Protein 5YT0 (pdb70)

Nearest PDB structures (foldseek):
  5yt0-assembly1_A  TM=1.003E+00  e=1.662E-74  Aeropyrum pernix K1
  5fg3-assembly1_A  TM=9.881E-01  e=4.321E-65  Aeropyrum pernix K1
  4ncl-assembly1_A  TM=9.369E-01  e=1.632E-38  Thermochaetoides thermophila DSM 1495
  4n3n-assembly1_A  TM=9.184E-01  e=9.943E-39  Thermochaetoides thermophila DSM 1495
  4ujc-assembly1_AB  TM=8.966E-01  e=1.298E-34  Oryctolagus cuniculus

Solvent-accessible surface area: 14886 Å² total; per-residue (Å²): 74,10,30,0,0,0,0,0,1,8,31,88,117,6,12,27,94,68,0,4,49,23,2,60,132,24,0,80,87,32,124,29,36,66,81,23,14,40,4,6,12,1,24,17,64,0,0,51,103,17,1,85,67,0,104,181,48,4,86,26,152,25,91,3,56,0,0,0,2,1,40,74,32,9,91,142,13,0,28,22,0,54,55,158,42,2,0,2,1,7,0,0,0,0,0,4,0,45,88,10,14,78,95,78,0,87,91,4,0,98,27,2,78,107,42,216,7,52,18,0,0,0,0,2,48,0,23,138,3,78,44,21,112,59,50,95,74,19,8,0,8,70,1,6,118,143,16,61,103,134,1,51,120,32,0,42,116,42,1,171,86,2,31,29,79,0,172,137,26,62,28,68,4,36,0,0,0,91,0,141,30,12,166,183,84,25,2,0,0,0,0,0,4,148,8,1,0,0,2,6,0,0,0,9,0,0,1,8,15,0,24,28,70,28,99,161,89,0,182,73,60,122,24,52,3,88,2,2,0,18,88,51,61,129,32,180,67,46,35,18,0,0,9,2,1,0,21,30,1,2,0,62,81,103,27,14,0,0,0,0,2,173,160,18,38,26,63,16,101,0,101,2,0,5,20,26,55,165,119,61,96,43,110,104,11,103,9,2,2,0,0,23,0,0,3,80,54,1,109,60,4,32,40,7,0,7,3,26,8,8,128,42,121,83,70,1,149,130,48,62,127,25,0,54,125,9,6,98,88,28,231,76,158,12,20,4,31,39,0,90,59,69

InterPro domains:
  IPR000795 Translational (tr)-type GTP-binding domain [PF00009] (18-226)
  IPR000795 Translational (tr)-type GTP-binding domain [PR00315] (18-31)
  IPR000795 Translational (tr)-type GTP-binding domain [PR00315] (84-94)
  IPR000795 Translational (tr)-type GTP-binding domain [PR00315] (100-111)
  IPR000795 Translational (tr)-type GTP-binding domain [PR00315] (136-145)
  IPR000795 Translational (tr)-type GTP-binding domain [PS51722] (14-231)
  IPR004161 Translation elongation factor E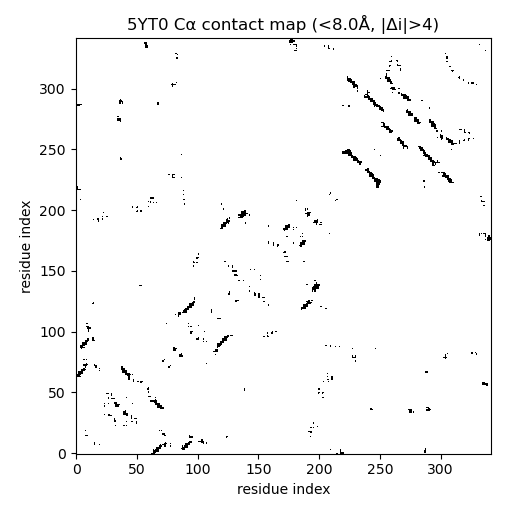FTu-like, domain 2 [PF03144] (256-334)
  IPR004544 Translation initiation factor aIF-2, archaea [MF_00100_A] (12-605)
  IPR004544 Translation initiation factor aIF-2, archaea [TIGR00491] (13-597)
  IPR005225 Small GTP-binding domain [TIGR00231] (18-145)
  IPR009000 Translation protein, beta-barrel domain superfamily [SSF50447] (474-596)
  IPR015760 Translation initiation factor IF- 2 [PTHR43381] (12-577)
  IPR023115 Translation initiation factor IF- 2, domain 3 [PF11987] (339-455)
  IPR027417 P-loop containing nucleoside triphosphate hydrolase [G3DSA:3.40.50.300] (2-237)
  IPR027417 P-loop containing nucleoside triphosphate hydrolase [SSF52540] (15-297)
  IPR029459 Elongation factor Tu-type domain [PF14578] (475-561)
  IPR036925 Translation initiation factor IF-2, domain 3 superfamily [G3DSA:3.40.50.10050] (361-471)
  IPR036925 Translation initiation factor IF-2, domain 3 superfamily [SSF52156] (344-465)

Structure (mmCIF, N/CA/C/O backbone):
data_5YT0
#
_entry.id   5YT0
#
_cell.length_a   54.720
_cell.length_b   79.016
_cell.length_c   101.510
_cell.angle_alpha   90.00
_cell.angle_beta   90.00
_cell.angle_gamma   90.00
#
_symmetry.space_group_name_H-M   'P 21 21 21'
#
loop_
_entity.id
_entity.type
_entity.pdbx_description
1 polymer 'Probable translation initiation factor IF-2'
2 polymer 'Archaeal ribosomal stalk protein aP1'
3 non-polymer "GUANOSINE-5'-DIPHOSPHATE"
4 water water
#
loop_
_atom_site.group_PDB
_atom_site.id
_atom_site.type_symbol
_atom_site.label_atom_id
_atom_site.label_alt_id
_atom_site.label_comp_id
_atom_site.label_asym_id
_atom_site.label_entity_id
_atom_site.label_seq_id
_atom_site.pdbx_PDB_ins_code
_atom_site.Cartn_x
_atom_site.Cartn_y
_atom_site.Cartn_z
_atom_site.occupancy
_atom_site.B_iso_or_equiv
_atom_site.auth_seq_id
_atom_site.auth_comp_id
_atom_site.auth_asym_id
_atom_site.auth_atom_id
_atom_site.pdbx_PDB_model_num
ATOM 1 N N . LEU A 1 14 ? 20.858 -8.684 11.376 1.00 47.93 14 LEU A N 1
ATOM 2 C CA . LEU A 1 14 ? 20.357 -7.384 11.952 1.00 39.48 14 LEU A CA 1
ATOM 3 C C . LEU A 1 14 ? 18.990 -7.159 11.490 1.00 34.39 14 LEU A C 1
ATOM 4 O O . LEU A 1 14 ? 18.645 -7.498 10.326 1.00 35.78 14 LEU A O 1
ATOM 9 N N . ARG A 1 15 ? 18.190 -6.457 12.333 1.00 31.59 15 ARG A N 1
ATOM 10 C CA . ARG A 1 15 ? 16.931 -6.009 11.897 1.00 31.79 15 ARG A CA 1
ATOM 11 C C . ARG A 1 15 ? 16.980 -4.422 11.620 1.00 30.37 15 ARG A C 1
ATOM 12 O O . ARG A 1 15 ? 18.058 -3.868 11.804 1.00 30.44 15 ARG A O 1
ATOM 20 N N . GLN A 1 16 ? 15.844 -3.857 11.205 1.00 32.05 16 GLN A N 1
ATOM 21 C CA . GLN A 1 16 ? 15.789 -2.418 10.811 1.00 31.56 16 GLN A CA 1
ATOM 22 C C . GLN A 1 16 ? 15.859 -1.593 12.056 1.00 30.35 16 GLN A C 1
ATOM 23 O O . GLN A 1 16 ? 15.101 -1.870 13.024 1.00 30.11 16 GLN A O 1
ATOM 29 N N . PRO A 1 17 ? 16.698 -0.552 12.078 1.00 26.24 17 PRO A N 1
ATOM 30 C CA . PRO A 1 17 ? 16.570 0.493 13.099 1.00 26.41 17 PRO A CA 1
ATOM 31 C C . PRO A 1 17 ? 15.179 1.077 12.994 1.00 26.84 17 PRO A C 1
ATOM 32 O O . PRO A 1 17 ? 14.690 1.361 11.948 1.00 26.75 17 PRO A O 1
ATOM 36 N N . ILE A 1 18 ? 14.665 1.367 14.173 1.00 25.34 18 ILE A N 1
ATOM 37 C CA . ILE A 1 18 ? 13.447 2.080 14.445 1.00 25.67 18 ILE A CA 1
ATOM 38 C C . ILE A 1 18 ? 13.706 3.585 14.791 1.00 24.29 18 ILE A C 1
ATOM 39 O O . ILE A 1 18 ? 14.351 4.001 15.728 1.00 25.29 18 ILE A O 1
ATOM 44 N N . VAL A 1 19 ? 13.217 4.442 13.839 1.00 23.92 19 VAL A N 1
ATOM 45 C CA . VAL A 1 19 ? 13.492 5.850 13.857 1.00 24.32 19 VAL A CA 1
ATOM 46 C C . VAL A 1 19 ? 12.259 6.717 14.162 1.00 22.78 19 VAL A C 1
ATOM 47 O O . VAL A 1 19 ? 11.198 6.457 13.633 1.00 25.78 19 VAL A O 1
ATOM 51 N N . VAL A 1 20 ? 12.433 7.596 15.163 1.00 22.87 20 VAL A N 1
ATOM 52 C CA . VAL A 1 20 ? 11.375 8.524 15.589 1.00 25.21 20 VAL A CA 1
ATOM 53 C C . VAL A 1 20 ? 11.752 9.926 15.222 1.00 25.60 20 VAL A C 1
ATOM 54 O O . VAL A 1 20 ? 12.973 10.288 15.167 1.00 25.39 20 VAL A O 1
ATOM 58 N N . VAL A 1 21 ? 10.754 10.702 14.927 1.00 25.41 21 VAL A N 1
ATOM 59 C CA . VAL A 1 21 ? 10.967 12.160 14.526 1.00 26.29 21 VAL A CA 1
ATOM 60 C C . VAL A 1 21 ? 10.368 13.096 15.550 1.00 26.46 21 VAL A C 1
ATOM 61 O O . VAL A 1 21 ? 9.165 12.953 15.998 1.00 28.09 21 VAL A O 1
ATOM 65 N N . LEU A 1 22 ? 11.211 13.910 16.120 1.00 24.35 22 LEU A N 1
ATOM 66 C CA . LEU A 1 22 ? 10.835 14.900 17.118 1.00 24.82 22 LEU A CA 1
ATOM 67 C C . LEU A 1 22 ? 11.108 16.364 16.646 1.00 33.69 22 LEU A C 1
ATOM 68 O O . LEU A 1 22 ? 11.741 16.618 15.598 1.00 24.62 22 LEU A O 1
ATOM 73 N N . GLY A 1 23 ? 10.516 17.310 17.355 1.00 25.18 23 GLY A N 1
ATOM 74 C CA . GLY A 1 23 ? 10.789 18.707 17.138 1.00 25.54 23 GLY A CA 1
ATOM 75 C C . GLY A 1 23 ? 9.538 19.580 17.316 1.00 28.00 23 GLY A C 1
ATOM 76 O O . GLY A 1 23 ? 8.401 19.068 17.484 1.00 26.22 23 GLY A O 1
ATOM 77 N N . HIS A 1 24 ? 9.755 20.909 17.267 1.00 28.17 24 HIS A N 1
ATOM 78 C CA . HIS A 1 24 ? 8.622 21.853 17.537 1.00 28.57 24 HIS A CA 1
ATOM 79 C C . HIS A 1 24 ? 7.581 21.881 16.483 1.00 31.20 24 HIS A C 1
ATOM 80 O O . HIS A 1 24 ? 7.782 21.691 15.255 1.00 26.65 24 HIS A O 1
ATOM 87 N N . VAL A 1 25 ? 6.340 22.127 16.960 1.00 30.59 25 VAL A N 1
ATOM 88 C CA . VAL A 1 25 ? 5.311 22.328 16.038 1.00 24.85 25 VAL A CA 1
ATOM 89 C C . VAL A 1 25 ? 5.574 23.294 14.907 1.00 26.91 25 VAL A C 1
ATOM 90 O O . VAL A 1 25 ? 6.103 24.372 15.055 1.00 29.77 25 VAL A O 1
ATOM 94 N N . ASP A 1 26 ? 5.241 22.876 13.718 1.00 26.33 26 ASP A N 1
ATOM 95 C CA . ASP A 1 26 ? 5.368 23.588 12.473 1.00 31.33 26 ASP A CA 1
ATOM 96 C C . ASP A 1 26 ? 6.821 23.599 11.954 1.00 30.68 26 ASP A C 1
ATOM 97 O O . ASP A 1 26 ? 7.036 24.205 10.873 1.00 30.07 26 ASP A O 1
ATOM 102 N N . HIS A 1 27 ? 7.714 22.842 12.590 1.00 24.85 27 HIS A N 1
ATOM 103 C CA . HIS A 1 27 ? 9.129 22.858 12.057 1.00 26.12 27 HIS A CA 1
ATOM 104 C C . HIS A 1 27 ? 9.366 21.916 10.871 1.00 24.95 27 HIS A C 1
ATOM 105 O O . HIS A 1 27 ? 10.338 22.017 10.184 1.00 26.29 27 HIS A O 1
ATOM 112 N N . GLY A 1 28 ? 8.374 21.051 10.607 1.00 23.17 28 GLY A N 1
ATOM 113 C CA . GLY A 1 28 ? 8.357 20.237 9.405 1.00 24.79 28 GLY A CA 1
ATOM 114 C C . GLY A 1 28 ? 8.435 18.746 9.623 1.00 23.53 28 GLY A C 1
ATOM 115 O O . GLY A 1 28 ? 8.789 18.038 8.651 1.00 23.95 28 GLY A O 1
ATOM 116 N N . LYS A 1 29 ? 7.995 18.207 10.807 1.00 24.81 29 LYS A N 1
ATOM 117 C CA . LYS A 1 29 ? 8.136 16.830 11.038 1.00 23.94 29 LYS A CA 1
ATOM 118 C C . LYS A 1 29 ? 7.349 15.976 10.043 1.00 23.95 29 LYS A C 1
ATOM 119 O O . LYS A 1 29 ? 7.841 14.968 9.458 1.00 25.97 29 LYS A O 1
ATOM 125 N N . THR A 1 30 ? 6.048 16.290 9.996 1.00 23.43 30 THR A N 1
ATOM 126 C CA . THR A 1 30 ? 5.136 15.559 9.104 1.00 24.31 30 THR A CA 1
ATOM 127 C C . THR A 1 30 ? 5.570 15.575 7.685 1.00 23.80 30 THR A C 1
ATOM 128 O O . THR A 1 30 ? 5.507 14.558 6.956 1.00 23.89 30 THR A O 1
ATOM 132 N N . THR A 1 31 ? 5.994 16.768 7.263 1.00 25.60 31 THR A N 1
ATOM 133 C CA . THR A 1 31 ? 6.485 17.011 5.905 1.00 25.45 31 THR A CA 1
ATOM 134 C C . THR A 1 31 ? 7.716 16.215 5.550 1.00 23.32 31 THR A C 1
ATOM 135 O O . THR A 1 31 ? 7.801 15.609 4.507 1.00 24.58 31 THR A O 1
ATOM 139 N N . LEU A 1 32 ? 8.659 16.215 6.448 1.00 23.93 32 LEU A N 1
ATOM 140 C CA . LEU A 1 32 ? 9.872 15.456 6.291 1.00 23.08 32 LEU A CA 1
ATOM 141 C C . LEU A 1 32 ? 9.562 13.971 6.172 1.00 23.84 32 LEU A C 1
ATOM 142 O O . LEU A 1 32 ? 10.103 13.280 5.273 1.00 24.31 32 LEU A O 1
ATOM 147 N N . LEU A 1 33 ? 8.715 13.408 7.020 1.00 23.09 33 LEU A N 1
ATOM 148 C CA . LEU A 1 33 ? 8.468 12.012 6.953 1.00 22.83 33 LEU A CA 1
ATOM 149 C C . LEU A 1 33 ? 7.801 11.709 5.584 1.00 23.89 33 LEU A C 1
ATOM 150 O O . LEU A 1 33 ? 8.120 10.720 4.933 1.00 26.33 33 LEU A O 1
ATOM 155 N N . ASP A 1 34 ? 6.869 12.546 5.154 1.00 25.41 34 ASP A N 1
ATOM 156 C CA . ASP A 1 34 ? 6.173 12.330 3.919 1.00 26.80 34 ASP A CA 1
ATOM 157 C C . ASP A 1 34 ? 7.168 12.439 2.715 1.00 25.04 34 ASP A C 1
ATOM 158 O O . ASP A 1 34 ? 7.115 11.611 1.788 1.00 26.61 34 ASP A O 1
ATOM 163 N N . LYS A 1 35 ? 8.146 13.364 2.805 1.00 27.42 35 LYS A N 1
ATOM 164 C CA . LYS A 1 35 ? 9.166 13.506 1.686 1.00 26.58 35 LYS A CA 1
ATOM 165 C C . LYS A 1 35 ? 10.009 12.294 1.580 1.00 25.09 35 LYS A C 1
ATOM 166 O O . LYS A 1 35 ? 10.417 11.823 0.465 1.00 27.17 35 LYS A O 1
ATOM 172 N N . ILE A 1 36 ? 10.394 11.754 2.744 1.00 25.64 36 ILE A N 1
ATOM 173 C CA . ILE A 1 36 ? 11.197 10.548 2.759 1.00 28.47 36 ILE A CA 1
ATOM 174 C C . ILE A 1 36 ? 10.453 9.413 2.050 1.00 26.42 36 ILE A C 1
ATOM 175 O O . ILE A 1 36 ? 11.061 8.692 1.293 1.00 28.22 36 ILE A O 1
ATOM 180 N N . ARG A 1 37 ? 9.208 9.160 2.511 1.00 27.75 37 ARG A N 1
ATOM 181 C CA . ARG A 1 37 ? 8.372 8.098 1.975 1.00 26.63 37 ARG A CA 1
ATOM 182 C C . ARG A 1 37 ? 8.223 8.288 0.428 1.00 25.56 37 ARG A C 1
ATOM 183 O O . ARG A 1 37 ? 8.437 7.290 -0.231 1.00 31.45 37 ARG A O 1
ATOM 191 N N . ARG A 1 38 ? 7.935 9.508 -0.015 1.00 32.08 38 ARG A N 1
ATOM 192 C CA . ARG A 1 38 ? 7.751 9.839 -1.456 1.00 35.85 38 ARG A CA 1
ATOM 193 C C . ARG A 1 38 ? 9.008 9.606 -2.269 1.00 40.90 38 ARG A C 1
ATOM 194 O O . ARG A 1 38 ? 8.923 9.071 -3.394 1.00 35.99 38 ARG A O 1
ATOM 202 N N . THR A 1 39 ? 10.155 9.870 -1.687 1.00 34.70 39 THR A N 1
ATOM 203 C CA . THR A 1 39 ? 11.440 9.687 -2.290 1.00 36.38 39 THR A CA 1
ATOM 204 C C . THR A 1 39 ? 11.744 8.218 -2.450 1.00 37.15 39 THR A C 1
ATOM 205 O O . THR A 1 39 ? 12.153 7.844 -3.531 1.00 37.91 39 THR A O 1
ATOM 209 N N . ALA A 1 40 ? 11.440 7.393 -1.426 1.00 31.36 40 ALA A N 1
ATOM 210 C CA . ALA A 1 40 ? 11.566 5.972 -1.419 1.00 33.30 40 ALA A CA 1
ATOM 211 C C . ALA A 1 40 ? 10.572 5.366 -2.440 1.00 36.06 40 ALA A C 1
ATOM 212 O O . ALA A 1 40 ? 11.068 4.599 -3.243 1.00 40.14 40 ALA A O 1
ATOM 214 N N . VAL A 1 41 ? 9.283 5.790 -2.480 1.00 41.49 41 VAL A N 1
ATOM 215 C CA . VAL A 1 41 ? 8.282 5.261 -3.447 1.00 39.26 41 VAL A CA 1
ATOM 216 C C . VAL A 1 41 ? 8.720 5.513 -4.884 1.00 49.20 41 VAL A C 1
ATOM 217 O O . VAL A 1 41 ? 8.621 4.630 -5.699 1.00 50.45 41 VAL A O 1
ATOM 221 N N . ALA A 1 42 ? 9.236 6.699 -5.157 1.00 44.24 42 ALA A N 1
ATOM 222 C CA . ALA A 1 42 ? 9.894 7.020 -6.443 1.00 52.65 42 ALA A CA 1
ATOM 223 C C . ALA A 1 42 ? 11.211 6.290 -6.816 1.00 58.39 42 ALA A C 1
ATOM 224 O O . ALA A 1 42 ? 11.516 6.189 -7.977 1.00 60.00 42 ALA A O 1
ATOM 226 N N . ALA A 1 43 ? 12.005 5.801 -5.883 1.00 45.37 43 ALA A N 1
ATOM 227 C CA . ALA A 1 43 ? 13.240 5.148 -6.217 1.00 47.18 43 ALA A CA 1
ATOM 228 C C . ALA A 1 43 ? 13.039 3.784 -6.896 1.00 62.64 43 ALA A C 1
ATOM 229 O O . ALA A 1 43 ? 14.032 3.277 -7.455 1.00 65.53 43 ALA A O 1
ATOM 231 N N . LYS A 1 44 ? 11.837 3.187 -6.867 1.00 64.37 44 LYS A N 1
ATOM 232 C CA . LYS A 1 44 ? 11.766 1.758 -7.266 1.00 71.92 44 LYS A CA 1
ATOM 233 C C . LYS A 1 44 ? 10.526 1.259 -8.014 1.00 72.69 44 LYS A C 1
ATOM 234 O O . LYS A 1 44 ? 9.512 1.933 -8.072 1.00 74.50 44 LYS A O 1
ATOM 240 N N . GLY A 1 48 ? 8.904 0.360 -3.271 1.00 45.74 48 GLY A N 1
ATOM 241 C CA . GLY A 1 48 ? 9.687 1.604 -2.899 1.00 43.86 48 GLY A CA 1
ATOM 242 C C . GLY A 1 48 ? 9.721 1.697 -1.346 1.00 44.83 48 GLY A C 1
ATOM 243 O O . GLY A 1 48 ? 10.786 1.922 -0.759 1.00 45.53 48 GLY A O 1
ATOM 244 N N . ILE A 1 49 ? 8.547 1.669 -0.737 1.00 46.21 49 ILE A N 1
ATOM 245 C CA . ILE A 1 49 ? 8.445 1.606 0.761 1.00 50.07 49 ILE A CA 1
ATOM 246 C C . ILE A 1 49 ? 7.881 0.194 0.997 1.00 51.98 49 ILE A C 1
ATOM 247 O O . ILE A 1 49 ? 7.318 -0.378 0.090 1.00 49.01 49 ILE A O 1
ATOM 252 N N . THR A 1 50 ? 7.991 -0.317 2.207 1.00 45.15 50 THR A N 1
ATOM 253 C CA . THR A 1 50 ? 6.978 -1.316 2.749 1.00 46.57 50 THR A CA 1
ATOM 254 C C . THR A 1 50 ? 6.074 -0.765 3.750 1.00 49.09 50 THR A C 1
ATOM 255 O O . THR A 1 50 ? 6.468 0.086 4.648 1.00 39.12 50 THR A O 1
ATOM 259 N N . GLN A 1 51 ? 4.833 -1.109 3.450 1.00 46.76 51 GLN A N 1
ATOM 260 C CA . GLN A 1 51 ? 3.630 -0.751 4.127 1.00 55.54 51 GLN A CA 1
ATOM 261 C C . GLN A 1 51 ? 3.442 -1.497 5.446 1.00 32.46 51 GLN A C 1
ATOM 262 O O . GLN A 1 51 ? 3.203 -2.665 5.452 1.00 42.57 51 GLN A O 1
ATOM 268 N N . HIS A 1 52 ? 3.565 -0.771 6.569 1.00 33.34 52 HIS A N 1
ATOM 269 C CA . HIS A 1 52 ? 3.354 -1.340 7.914 1.00 33.51 52 HIS A CA 1
ATOM 270 C C . HIS A 1 52 ? 2.304 -0.488 8.544 1.00 30.32 52 HIS A C 1
ATOM 271 O O . HIS A 1 52 ? 1.954 0.519 8.030 1.00 28.65 52 HIS A O 1
ATOM 278 N N . ILE A 1 53 ? 1.703 -0.934 9.616 1.00 25.65 53 ILE A N 1
ATOM 279 C CA . ILE A 1 53 ? 0.752 -0.152 10.379 1.00 27.31 53 ILE A CA 1
ATOM 280 C C . ILE A 1 53 ? 1.539 0.888 11.203 1.00 27.55 53 ILE A C 1
ATOM 281 O O . ILE A 1 53 ? 2.435 0.595 12.023 1.00 27.01 53 ILE A O 1
ATOM 286 N N . GLY A 1 54 ? 1.250 2.176 10.957 1.00 27.79 54 GLY A N 1
ATOM 287 C CA . GLY A 1 54 ? 1.856 3.247 11.728 1.00 27.75 54 GLY A CA 1
ATOM 288 C C . GLY A 1 54 ? 3.332 3.552 11.458 1.00 27.63 54 GLY A C 1
ATOM 289 O O . GLY A 1 54 ? 4.012 4.205 12.262 1.00 28.00 54 GLY A O 1
ATOM 290 N N . ALA A 1 55 ? 3.857 3.018 10.347 1.00 28.24 55 ALA A N 1
ATOM 291 C CA . ALA A 1 55 ? 5.271 3.025 10.124 1.00 23.44 55 ALA A CA 1
ATOM 292 C C . ALA A 1 55 ? 5.447 2.721 8.642 1.00 26.90 55 ALA A C 1
ATOM 293 O O . ALA A 1 55 ? 4.653 1.991 8.035 1.00 30.78 55 ALA A O 1
ATOM 295 N N . SER A 1 56 ? 6.578 3.136 8.178 1.00 30.12 56 SER A N 1
ATOM 296 C CA . SER A 1 56 ? 7.004 2.830 6.800 1.00 32.95 56 SER A CA 1
ATOM 297 C C . SER A 1 56 ? 8.418 2.380 6.791 1.00 30.69 56 SER A C 1
ATOM 298 O O . SER A 1 56 ? 9.245 3.024 7.365 1.00 30.16 56 SER A O 1
ATOM 301 N N . ILE A 1 57 ? 8.752 1.362 6.000 1.00 31.08 57 ILE A N 1
ATOM 302 C CA . ILE A 1 57 ? 10.075 0.850 5.892 1.00 29.03 57 ILE A CA 1
ATOM 303 C C . ILE A 1 57 ? 10.711 1.328 4.584 1.00 28.35 57 ILE A C 1
ATOM 304 O O . ILE A 1 57 ? 10.080 1.279 3.563 1.00 35.23 57 ILE A O 1
ATOM 309 N N . VAL A 1 58 ? 11.849 1.873 4.728 1.00 28.05 58 VAL A N 1
ATOM 310 C CA . VAL A 1 58 ? 12.708 2.138 3.520 1.00 31.88 58 VAL A CA 1
ATOM 311 C C . VAL A 1 58 ? 13.724 1.016 3.450 1.00 27.12 58 VAL A C 1
ATOM 312 O O . VAL A 1 58 ? 14.673 0.945 4.206 1.00 30.68 58 VAL A O 1
ATOM 316 N N . PRO A 1 59 ? 13.591 0.146 2.399 1.00 30.65 59 PRO A N 1
ATOM 317 C CA . PRO A 1 59 ? 14.531 -0.966 2.278 1.00 31.57 59 PRO A CA 1
ATOM 318 C C . PRO A 1 59 ? 15.947 -0.540 1.974 1.00 34.86 59 PRO A C 1
ATOM 319 O O . PRO A 1 59 ? 16.133 0.553 1.354 1.00 32.78 59 PRO A O 1
ATOM 323 N N . ALA A 1 60 ? 16.893 -1.377 2.357 1.00 32.49 60 ALA A N 1
ATOM 324 C CA . ALA A 1 60 ? 18.369 -1.043 2.200 1.00 38.83 60 ALA A CA 1
ATOM 325 C C . ALA A 1 60 ? 18.721 -0.750 0.732 1.00 40.47 60 ALA A C 1
ATOM 326 O O . ALA A 1 60 ? 19.463 0.226 0.425 1.00 37.20 60 ALA A O 1
ATOM 328 N N . ASP A 1 61 ? 18.114 -1.523 -0.153 1.00 37.08 61 ASP A N 1
ATOM 329 C CA . ASP A 1 61 ? 18.294 -1.289 -1.614 1.00 42.17 61 ASP A CA 1
ATOM 330 C C . ASP A 1 61 ? 17.898 0.069 -2.051 1.00 36.20 61 ASP A C 1
ATOM 331 O O . ASP A 1 61 ? 18.573 0.683 -2.846 1.00 35.78 61 ASP A O 1
ATOM 336 N N . VAL A 1 62 ? 16.809 0.607 -1.476 1.00 32.20 62 VAL A N 1
ATOM 337 C CA . VAL A 1 62 ? 16.276 1.887 -1.799 1.00 31.53 62 VAL A CA 1
ATOM 338 C C . VAL A 1 62 ? 17.107 2.979 -1.204 1.00 35.21 62 VAL A C 1
ATOM 339 O O . VAL A 1 62 ? 17.422 4.008 -1.901 1.00 32.60 62 VAL A O 1
ATOM 343 N N . ILE A 1 63 ? 17.544 2.741 0.044 1.00 30.82 63 ILE A N 1
ATOM 344 C CA . ILE A 1 63 ? 18.494 3.702 0.666 1.00 35.74 63 ILE A CA 1
ATOM 345 C C . ILE A 1 63 ? 19.792 3.797 -0.184 1.00 30.75 63 ILE A C 1
ATOM 346 O O . ILE A 1 63 ? 20.252 4.922 -0.463 1.00 32.86 63 ILE A O 1
ATOM 351 N N . GLU A 1 64 ? 20.303 2.661 -0.645 1.00 33.47 64 GLU A N 1
ATOM 352 C CA . GLU A 1 64 ? 21.497 2.622 -1.525 1.00 35.58 64 GLU A CA 1
ATOM 353 C C . GLU A 1 64 ? 21.231 3.355 -2.831 1.00 34.25 64 GLU A C 1
ATOM 354 O O . GLU A 1 64 ? 22.088 4.099 -3.282 1.00 39.88 64 GLU A O 1
ATOM 360 N N . LYS A 1 65 ? 20.065 3.244 -3.408 1.00 39.03 65 LYS A N 1
ATOM 361 C CA . LYS A 1 65 ? 19.719 4.005 -4.567 1.00 39.05 65 LYS A CA 1
ATOM 362 C C . LYS A 1 65 ? 19.636 5.498 -4.355 1.00 41.29 65 LYS A C 1
ATOM 363 O O . LYS A 1 65 ? 20.077 6.293 -5.198 1.00 35.98 65 LYS A O 1
ATOM 369 N N . ILE A 1 66 ? 19.046 5.928 -3.253 1.00 32.09 66 ILE A N 1
ATOM 370 C CA . ILE A 1 66 ? 18.895 7.327 -2.955 1.00 34.38 66 ILE A CA 1
ATOM 371 C C . ILE A 1 66 ? 20.276 7.975 -2.636 1.00 32.49 66 ILE A C 1
ATOM 372 O O . ILE A 1 66 ? 20.485 9.109 -3.076 1.00 33.73 66 ILE A O 1
ATOM 377 N N . ALA A 1 67 ? 21.151 7.201 -2.022 1.00 29.76 67 ALA A N 1
ATOM 378 C CA . ALA A 1 67 ? 22.517 7.625 -1.616 1.00 34.05 67 ALA A CA 1
ATOM 379 C C . ALA A 1 67 ? 23.568 7.518 -2.791 1.00 30.64 67 ALA A C 1
ATOM 380 O O . ALA A 1 67 ? 24.728 7.908 -2.653 1.00 35.27 67 ALA A O 1
ATOM 382 N N . GLU A 1 68 ? 23.113 7.021 -3.929 1.00 36.13 68 GLU A N 1
ATOM 383 C CA . GLU A 1 68 ? 24.043 6.796 -5.110 1.00 39.56 68 GLU A CA 1
ATOM 384 C C . GLU A 1 68 ? 24.922 8.044 -5.447 1.00 27.98 68 GLU A C 1
ATOM 385 O O . GLU A 1 68 ? 26.162 7.903 -5.658 1.00 34.88 68 GLU A O 1
ATOM 391 N N . PRO A 1 69 ? 24.347 9.239 -5.459 1.00 30.20 69 PRO A N 1
ATOM 392 C CA . PRO A 1 69 ? 25.316 10.338 -5.714 1.00 35.42 69 PRO A CA 1
ATOM 393 C C . PRO A 1 69 ? 26.414 10.579 -4.722 1.00 38.58 69 PRO A C 1
ATOM 394 O O . PRO A 1 69 ? 27.329 11.332 -5.0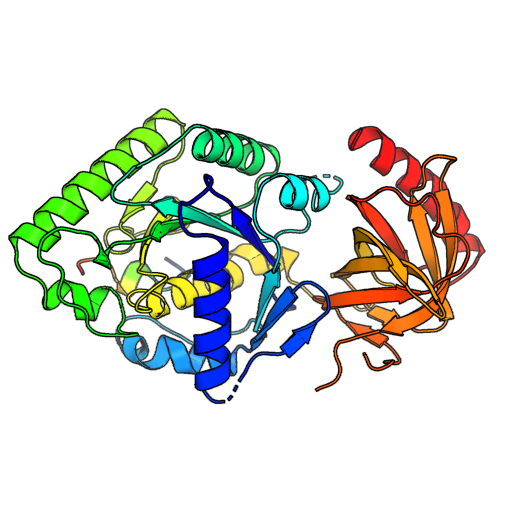00 1.00 30.75 69 PRO A O 1
ATOM 398 N N . LEU A 1 70 ? 26.377 9.969 -3.544 1.00 30.94 70 LEU A N 1
ATOM 399 C CA . LEU A 1 70 ? 27.379 10.089 -2.573 1.00 28.90 70 LEU A CA 1
ATOM 400 C C . LEU A 1 70 ? 28.366 8.977 -2.598 1.00 32.38 70 LEU A C 1
ATOM 401 O O . LEU A 1 70 ? 29.255 9.028 -1.798 1.00 31.63 70 LEU A O 1
ATOM 406 N N . LYS A 1 71 ? 28.245 8.008 -3.538 1.00 31.75 71 LYS A N 1
ATOM 407 C CA . LYS A 1 71 ? 29.065 6.760 -3.512 1.00 37.73 71 LYS A CA 1
ATOM 408 C C . LYS A 1 71 ? 30.597 6.914 -3.560 1.00 43.44 71 LYS A C 1
ATOM 409 O O . LYS A 1 71 ? 31.381 6.187 -2.957 1.00 44.89 71 LYS A O 1
ATOM 415 N N . LYS A 1 72 ? 31.046 7.965 -4.155 1.00 36.16 72 LYS A N 1
ATOM 416 C CA . LYS A 1 72 ? 32.474 8.282 -4.220 1.00 41.96 72 LYS A CA 1
ATOM 417 C C . LYS A 1 72 ? 33.059 9.080 -3.080 1.00 55.04 72 LYS A C 1
ATOM 418 O O . LYS A 1 72 ? 34.277 9.232 -3.010 1.00 49.46 72 LYS A O 1
ATOM 424 N N . VAL A 1 73 ? 32.207 9.652 -2.226 1.00 45.52 73 VAL A N 1
ATOM 425 C CA . VAL A 1 73 ? 32.670 10.400 -1.168 1.00 34.97 73 VAL A CA 1
ATOM 426 C C . VAL A 1 73 ? 32.626 9.695 0.149 1.00 38.80 73 VAL A C 1
ATOM 427 O O . VAL A 1 73 ? 33.432 10.008 1.058 1.00 36.88 73 VAL A O 1
ATOM 431 N N . ILE A 1 74 ? 31.584 8.862 0.310 1.00 38.24 74 ILE A N 1
ATOM 432 C CA . ILE A 1 74 ? 31.355 8.008 1.420 1.00 35.58 74 ILE A CA 1
ATOM 433 C C . ILE A 1 74 ? 31.030 6.603 0.946 1.00 37.57 74 ILE A C 1
ATOM 434 O O . ILE A 1 74 ? 30.531 6.367 -0.159 1.00 45.36 74 ILE A O 1
ATOM 439 N N . PRO A 1 75 ? 31.380 5.629 1.767 1.00 47.50 75 PRO A N 1
ATOM 440 C CA . PRO A 1 75 ? 30.921 4.230 1.551 1.00 53.15 75 PRO A CA 1
ATOM 441 C C . PRO A 1 75 ? 29.418 4.133 1.756 1.00 45.97 75 PRO A C 1
ATOM 442 O O . PRO A 1 75 ? 28.958 4.673 2.609 1.00 43.85 75 PRO A O 1
ATOM 446 N N . VAL A 1 76 ? 28.665 3.564 0.876 1.00 45.35 76 VAL A N 1
ATOM 447 C CA . VAL A 1 76 ? 27.236 3.606 0.983 1.00 46.28 76 VAL A CA 1
ATOM 448 C C . VAL A 1 76 ? 26.716 2.174 1.150 1.00 42.81 76 VAL A C 1
ATOM 449 O O . VAL A 1 76 ? 25.514 1.951 1.082 1.00 67.17 76 VAL A O 1
ATOM 453 N N . LYS A 1 77 ? 27.568 1.226 1.510 1.00 44.77 77 LYS A N 1
ATOM 454 C CA . LYS A 1 77 ? 27.110 -0.141 1.545 1.00 48.23 77 LYS A CA 1
ATOM 455 C C . LYS A 1 77 ? 26.374 -0.507 2.863 1.00 43.67 77 LYS A C 1
ATOM 456 O O . LYS A 1 77 ? 26.951 -0.444 3.931 1.00 48.00 77 LYS A O 1
ATOM 462 N N . LEU A 1 78 ? 25.172 -1.035 2.762 1.00 41.64 78 LEU A N 1
ATOM 463 C CA . LEU A 1 78 ? 24.351 -1.276 3.968 1.00 32.65 78 LEU A CA 1
ATOM 464 C C . LEU A 1 78 ? 24.396 -2.776 4.401 1.00 40.20 78 LEU A C 1
ATOM 465 O O . LEU A 1 78 ? 24.310 -3.640 3.593 1.00 41.40 78 LEU A O 1
ATOM 470 N N . VAL A 1 79 ? 24.573 -3.010 5.665 1.00 39.67 79 VAL A N 1
ATOM 471 C CA . VAL A 1 79 ? 24.372 -4.286 6.302 1.00 39.92 79 VAL A CA 1
ATOM 472 C C . VAL A 1 79 ? 23.078 -4.304 7.142 1.00 49.88 79 VAL A C 1
ATOM 473 O O . VAL A 1 79 ? 22.693 -5.354 7.616 1.00 37.93 79 VAL A O 1
ATOM 477 N N . ILE A 1 80 ? 22.428 -3.154 7.385 1.00 36.56 80 ILE A N 1
ATOM 478 C CA . ILE A 1 80 ? 21.031 -3.225 7.826 1.00 33.62 80 ILE A CA 1
ATOM 479 C C . ILE A 1 80 ? 20.142 -3.507 6.728 1.00 38.01 80 ILE A C 1
ATOM 480 O O . ILE A 1 80 ? 20.372 -3.129 5.559 1.00 38.76 80 ILE A O 1
ATOM 485 N N . PRO A 1 81 ? 19.019 -4.131 7.042 1.00 30.97 81 PRO A N 1
ATOM 486 C CA . PRO A 1 81 ? 18.100 -4.429 5.998 1.00 31.81 81 PRO A CA 1
ATOM 487 C C . PRO A 1 81 ? 17.205 -3.329 5.513 1.00 33.03 81 PRO A C 1
ATOM 488 O O . PRO A 1 81 ? 16.600 -3.401 4.446 1.00 32.52 81 PRO A O 1
ATOM 492 N N . GLY A 1 82 ? 17.148 -2.216 6.317 1.00 32.18 82 GLY A N 1
ATOM 493 C CA . GLY A 1 82 ? 16.320 -1.132 5.969 1.00 32.97 82 GLY A CA 1
ATOM 494 C C . GLY A 1 82 ? 16.209 -0.239 7.203 1.00 30.25 82 GLY A C 1
ATOM 495 O O . GLY A 1 82 ? 16.817 -0.503 8.196 1.00 29.75 82 GLY A O 1
ATOM 496 N N . LEU A 1 83 ? 15.479 0.845 7.063 1.00 29.76 83 LEU A N 1
ATOM 497 C CA . LEU A 1 83 ? 15.091 1.714 8.224 1.00 28.89 83 LEU A CA 1
ATOM 498 C C . LEU A 1 83 ? 13.586 1.775 8.379 1.00 29.46 83 LEU A C 1
ATOM 499 O O . LEU A 1 83 ? 12.797 1.988 7.381 1.00 29.71 83 LEU A O 1
ATOM 504 N N . LEU A 1 84 ? 13.065 1.630 9.623 1.00 25.42 84 LEU A N 1
ATOM 505 C CA . LEU A 1 84 ? 11.645 1.694 9.872 1.00 23.67 84 LEU A CA 1
ATOM 506 C C . LEU A 1 84 ? 11.359 3.095 10.437 1.00 28.83 84 LEU A C 1
ATOM 507 O O . LEU A 1 84 ? 11.937 3.454 11.468 1.00 27.85 84 LEU A O 1
ATOM 512 N N . PHE A 1 85 ? 10.579 3.916 9.744 1.00 26.24 85 PHE A N 1
ATOM 513 C CA . PHE A 1 85 ? 10.238 5.251 10.269 1.00 28.69 85 PHE A CA 1
ATOM 514 C C . PHE A 1 85 ? 8.854 5.211 10.884 1.00 25.54 85 PHE A C 1
ATOM 515 O O . PHE A 1 85 ? 7.933 4.838 10.235 1.00 26.87 85 PHE A O 1
ATOM 523 N N . ILE A 1 86 ? 8.769 5.615 12.136 1.00 25.55 86 ILE A N 1
ATOM 524 C CA . ILE A 1 86 ? 7.482 5.727 12.768 1.00 25.57 86 ILE A CA 1
ATOM 525 C C . ILE A 1 86 ? 6.763 6.869 12.169 1.00 29.11 86 ILE A C 1
ATOM 526 O O . ILE A 1 86 ? 7.220 7.986 12.064 1.00 29.37 86 ILE A O 1
ATOM 531 N N . ASP A 1 87 ? 5.589 6.625 11.702 1.00 26.52 87 ASP A N 1
ATOM 532 C CA . ASP A 1 87 ? 4.933 7.642 10.949 1.00 33.49 87 ASP A CA 1
ATOM 533 C C . ASP A 1 87 ? 4.273 8.777 11.772 1.00 34.20 87 ASP A C 1
ATOM 534 O O . ASP A 1 87 ? 4.048 9.858 11.227 1.00 34.44 87 ASP A O 1
ATOM 539 N N . THR A 1 88 ? 4.024 8.573 13.031 1.00 31.58 88 THR A N 1
ATOM 540 C CA . THR A 1 88 ? 3.550 9.661 13.922 1.00 33.56 88 THR A CA 1
ATOM 541 C C . THR A 1 88 ? 4.711 10.289 14.655 1.00 27.23 88 THR A C 1
ATOM 542 O O . THR A 1 88 ? 5.456 9.637 15.374 1.00 31.62 88 THR A O 1
ATOM 546 N N . PRO A 1 89 ? 4.905 11.594 14.433 1.00 28.79 89 PRO A N 1
ATOM 547 C CA . PRO A 1 89 ? 6.026 12.297 15.081 1.00 28.60 89 PRO A CA 1
ATOM 548 C C . PRO A 1 89 ? 5.637 12.855 16.414 1.00 33.45 89 PRO A C 1
ATOM 549 O O . PRO A 1 89 ? 4.391 12.928 16.776 1.00 31.71 89 PRO A O 1
ATOM 553 N N . GLY A 1 90 ? 6.597 13.196 17.188 1.00 27.57 90 GLY A N 1
ATOM 554 C CA . GLY A 1 90 ? 6.438 14.112 18.300 1.00 31.82 90 GLY A CA 1
ATOM 555 C C . GLY A 1 90 ? 6.426 13.426 19.661 1.00 38.50 90 GLY A C 1
ATOM 556 O O . GLY A 1 90 ? 6.668 12.213 19.859 1.00 31.89 90 GLY A O 1
ATOM 557 N N . HIS A 1 91 ? 6.063 14.206 20.664 1.00 38.34 91 HIS A N 1
ATOM 558 C CA . HIS A 1 91 ? 6.449 13.834 22.001 1.00 34.81 91 HIS A CA 1
ATOM 559 C C . HIS A 1 91 ? 5.537 12.757 22.633 1.00 31.71 91 HIS A C 1
ATOM 560 O O . HIS A 1 91 ? 6.038 11.896 23.374 1.00 34.09 91 HIS A O 1
ATOM 567 N N . GLU A 1 92 ? 4.269 12.813 22.376 1.00 36.71 92 GLU A N 1
ATOM 568 C CA . GLU A 1 92 ? 3.356 11.783 22.909 1.00 41.99 92 GLU A CA 1
ATOM 569 C C . GLU A 1 92 ? 3.703 10.395 22.347 1.00 38.72 92 GLU A C 1
ATOM 570 O O . GLU A 1 92 ? 3.690 9.403 23.063 1.00 34.97 92 GLU A O 1
ATOM 576 N N . LEU A 1 93 ? 4.025 10.341 21.046 1.00 35.33 93 LEU A N 1
ATOM 577 C CA . LEU A 1 93 ? 4.471 9.036 20.502 1.00 37.48 93 LEU A CA 1
ATOM 578 C C . LEU A 1 93 ? 5.761 8.607 21.065 1.00 34.05 93 LEU A C 1
ATOM 579 O O . LEU A 1 93 ? 5.972 7.412 21.445 1.00 34.68 93 LEU A O 1
ATOM 584 N N . PHE A 1 94 ? 6.706 9.554 21.194 1.00 29.02 94 PHE A N 1
ATOM 585 C CA . PHE A 1 94 ? 7.935 9.190 21.837 1.00 31.52 94 PHE A CA 1
ATOM 586 C C . PHE A 1 94 ? 7.808 8.660 23.264 1.00 31.60 94 PHE A C 1
ATOM 587 O O . PHE A 1 94 ? 8.450 7.668 23.640 1.00 30.67 94 PHE A O 1
ATOM 595 N N . SER A 1 95 ? 6.971 9.323 24.051 1.00 34.21 95 SER A N 1
ATOM 596 C CA . SER A 1 95 ? 6.605 8.742 25.371 1.00 34.50 95 SER A CA 1
ATOM 597 C C . SER A 1 95 ? 6.039 7.258 25.355 1.00 33.79 95 SER A C 1
ATOM 598 O O . SER A 1 95 ? 6.368 6.467 26.215 1.00 35.49 95 SER A O 1
ATOM 601 N N . ASN A 1 96 ? 5.230 6.955 24.329 1.00 33.56 96 ASN A N 1
ATOM 602 C CA . ASN A 1 96 ? 4.782 5.608 24.061 1.00 34.36 96 ASN A CA 1
ATOM 603 C C . ASN A 1 96 ? 5.817 4.607 23.481 1.00 32.73 96 ASN A C 1
ATOM 604 O O . ASN A 1 96 ? 5.482 3.447 23.361 1.00 34.96 96 ASN A O 1
ATOM 609 N N . LEU A 1 97 ? 7.081 5.012 23.322 1.00 29.53 97 LEU A N 1
ATOM 610 C CA . LEU A 1 97 ? 8.126 4.114 22.917 1.00 30.09 97 LEU A CA 1
ATOM 611 C C . LEU A 1 97 ? 9.003 3.832 24.078 1.00 30.44 97 LEU A C 1
ATOM 612 O O . LEU A 1 97 ? 9.945 3.067 23.934 1.00 33.14 97 LEU A O 1
ATOM 617 N N . ARG A 1 98 ? 8.735 4.376 25.280 1.00 31.88 98 ARG A N 1
ATOM 618 C CA . ARG A 1 98 ? 9.672 4.149 26.338 1.00 36.49 98 ARG A CA 1
ATOM 619 C C . ARG A 1 98 ? 9.502 2.694 26.753 1.00 30.28 98 ARG A C 1
ATOM 620 O O . ARG A 1 98 ? 8.363 2.117 26.575 1.00 34.73 98 ARG A O 1
ATOM 628 N N . ARG A 1 99 ? 10.590 2.120 27.168 1.00 36.44 99 ARG A N 1
ATOM 629 C CA . ARG A 1 99 ? 10.595 0.780 27.744 1.00 41.51 99 ARG A CA 1
ATOM 630 C C . ARG A 1 99 ? 11.669 0.689 28.800 1.00 46.39 99 ARG A C 1
ATOM 631 O O . ARG A 1 99 ? 12.645 1.437 28.790 1.00 37.10 99 ARG A O 1
ATOM 639 N N . ARG A 1 100 ? 11.590 -0.322 29.644 1.00 59.09 100 ARG A N 1
ATOM 640 C CA . ARG A 1 100 ? 12.536 -0.409 30.790 1.00 60.84 100 ARG A CA 1
ATOM 641 C C . ARG A 1 100 ? 14.007 -0.180 30.410 1.00 51.05 100 ARG A C 1
ATOM 642 O O . ARG A 1 100 ? 14.473 -0.878 29.548 1.00 65.63 100 ARG A O 1
ATOM 650 N N . GLY A 1 102 ? 15.270 2.490 28.728 1.00 48.63 102 GLY A N 1
ATOM 651 C CA . GLY A 1 102 ? 15.503 3.336 27.480 1.00 43.92 102 GLY A CA 1
ATOM 652 C C . GLY A 1 102 ? 14.242 3.470 26.604 1.00 36.62 102 GLY A C 1
ATOM 653 O O . GLY A 1 102 ? 13.189 3.900 27.069 1.00 36.15 102 GLY A O 1
ATOM 654 N N . SER A 1 103 ? 14.364 3.132 25.333 1.00 32.48 103 SER A N 1
ATOM 655 C CA . SER A 1 103 ? 13.282 3.329 24.365 1.00 28.83 103 SER A CA 1
ATOM 656 C C . SER A 1 103 ? 13.346 2.159 23.434 1.00 28.33 103 SER A C 1
ATOM 657 O O . SER A 1 103 ? 14.404 1.614 23.211 1.00 32.61 103 SER A O 1
ATOM 660 N N . VAL A 1 104 ? 12.254 1.945 22.704 1.00 25.20 104 VAL A N 1
ATOM 661 C CA . VAL A 1 104 ? 12.180 1.078 21.576 1.00 27.56 104 VAL A CA 1
ATOM 662 C C . VAL A 1 104 ? 12.825 1.762 20.333 1.00 30.55 104 VAL A C 1
ATOM 663 O O . VAL A 1 104 ? 13.286 1.062 19.398 1.00 31.30 104 VAL A O 1
ATOM 667 N N . ALA A 1 105 ? 12.759 3.049 20.333 1.00 30.32 105 ALA A N 1
ATOM 668 C CA . ALA A 1 105 ? 13.380 3.847 19.228 1.00 28.46 105 ALA A CA 1
ATOM 669 C C . ALA A 1 105 ? 14.871 3.551 19.295 1.00 27.33 105 ALA A C 1
ATOM 670 O O . ALA A 1 105 ? 15.530 3.641 20.384 1.00 31.86 105 ALA A O 1
ATOM 672 N N . ASP A 1 106 ? 15.467 3.297 18.123 1.00 25.53 106 ASP A N 1
ATOM 673 C CA . ASP A 1 106 ? 16.923 3.205 18.084 1.00 25.30 106 ASP A CA 1
ATOM 674 C C . ASP A 1 106 ? 17.666 4.565 17.777 1.00 25.62 106 ASP A C 1
ATOM 675 O O . ASP A 1 106 ? 18.842 4.680 18.012 1.00 27.59 106 ASP A O 1
ATOM 680 N N . PHE A 1 107 ? 16.965 5.490 17.127 1.00 26.46 107 PHE A N 1
ATOM 681 C CA . PHE A 1 107 ? 17.573 6.678 16.664 1.00 27.88 107 PHE A CA 1
ATOM 682 C C . PHE A 1 107 ? 16.501 7.698 16.414 1.00 26.31 107 PHE A C 1
ATOM 683 O O . PHE A 1 107 ? 15.344 7.325 16.153 1.00 27.19 107 PHE A O 1
ATOM 691 N N . ALA A 1 108 ? 16.797 9.002 16.639 1.00 23.84 108 ALA A N 1
ATOM 692 C CA . ALA A 1 108 ? 15.812 9.985 16.424 1.00 24.55 108 ALA A CA 1
ATOM 693 C C . ALA A 1 108 ? 16.314 11.039 15.402 1.00 24.61 108 ALA A C 1
ATOM 694 O O . ALA A 1 108 ? 17.534 11.282 15.313 1.00 23.85 108 ALA A O 1
ATOM 696 N N . ILE A 1 109 ? 15.407 11.620 14.656 1.00 21.71 109 ILE A N 1
ATOM 697 C CA . ILE A 1 109 ? 15.659 12.833 13.929 1.00 19.25 109 ILE A CA 1
ATOM 698 C C . ILE A 1 109 ? 15.024 14.015 14.718 1.00 23.47 109 ILE A C 1
ATOM 699 O O . ILE A 1 109 ? 13.768 14.028 14.842 1.00 25.13 109 ILE A O 1
ATOM 704 N N . LEU A 1 110 ? 15.841 14.969 15.137 1.00 21.22 110 LEU A N 1
ATOM 705 C CA . LEU A 1 110 ? 15.332 16.190 15.759 1.00 23.79 110 LEU A CA 1
ATOM 706 C C . LEU A 1 110 ? 15.244 17.270 14.702 1.00 23.10 110 LEU A C 1
ATOM 707 O O . LEU A 1 110 ? 16.283 17.731 14.223 1.00 24.93 110 LEU A O 1
ATOM 712 N N . VAL A 1 111 ? 14.032 17.663 14.343 1.00 21.59 111 VAL A N 1
ATOM 713 C CA . VAL A 1 111 ? 13.763 18.551 13.246 1.00 21.93 111 VAL A CA 1
ATOM 714 C C . VAL A 1 111 ? 13.794 19.911 13.893 1.00 26.56 111 VAL A C 1
ATOM 715 O O . VAL A 1 111 ? 13.098 20.110 14.934 1.00 26.93 111 VAL A O 1
ATOM 719 N N . VAL A 1 112 ? 14.615 20.832 13.352 1.00 22.93 112 VAL A N 1
ATOM 720 C CA . VAL A 1 112 ? 14.611 22.241 13.688 1.00 24.95 112 VAL A CA 1
ATOM 721 C C . VAL A 1 112 ? 14.454 23.082 12.445 1.00 30.22 112 VAL A C 1
ATOM 722 O O . VAL A 1 112 ? 15.228 22.928 11.467 1.00 26.84 112 VAL A O 1
ATOM 726 N N . ASP A 1 113 ? 13.495 23.991 12.444 1.00 26.26 113 ASP A N 1
ATOM 727 C CA . ASP A 1 113 ? 13.292 24.928 11.312 1.00 24.94 113 ASP A CA 1
ATOM 728 C C . ASP A 1 113 ? 14.492 25.890 11.386 1.00 25.39 113 ASP A C 1
ATOM 729 O O . ASP A 1 113 ? 14.714 26.621 12.331 1.00 28.69 113 ASP A O 1
ATOM 734 N N . ILE A 1 114 ? 15.332 25.829 10.371 1.00 30.23 114 ILE A N 1
ATOM 735 C CA . ILE A 1 114 ? 16.571 26.615 10.345 1.00 31.77 114 ILE A CA 1
ATOM 736 C C . ILE A 1 114 ? 16.419 28.159 10.482 1.00 32.51 114 ILE A C 1
ATOM 737 O O . ILE A 1 114 ? 17.361 28.771 10.991 1.00 38.79 114 ILE A O 1
ATOM 742 N N . MET A 1 115 ? 15.319 28.681 10.006 1.00 36.61 115 MET A N 1
ATOM 743 C CA . MET A 1 115 ? 14.955 30.114 10.094 1.00 43.84 115 MET A CA 1
ATOM 744 C C . MET A 1 115 ? 14.569 30.485 11.517 1.00 51.53 115 MET A C 1
ATOM 745 O O . MET A 1 115 ? 15.041 31.527 12.065 1.00 44.59 115 MET A O 1
ATOM 750 N N . GLU A 1 116 ? 13.834 29.589 12.191 1.00 39.84 116 GLU A N 1
ATOM 751 C CA . GLU A 1 116 ? 13.336 29.887 13.497 1.00 43.60 116 GLU A CA 1
ATOM 752 C C . GLU A 1 116 ? 14.283 29.559 14.644 1.00 41.79 116 GLU A C 1
ATOM 753 O O . GLU A 1 116 ? 14.212 30.179 15.707 1.00 38.29 116 GLU A O 1
ATOM 759 N N . GLY A 1 117 ? 15.084 28.489 14.529 1.00 34.00 117 GLY A N 1
ATOM 760 C CA . GLY A 1 117 ? 15.833 27.986 15.586 1.00 31.77 117 GLY A CA 1
ATOM 761 C C . GLY A 1 117 ? 15.065 27.172 16.618 1.00 33.27 117 GLY A C 1
ATOM 762 O O . GLY A 1 117 ? 13.945 26.722 16.341 1.00 34.48 117 GLY A O 1
ATOM 763 N N . PHE A 1 118 ? 15.729 26.867 17.689 1.00 31.02 118 PHE A N 1
ATOM 764 C CA . PHE A 1 118 ? 15.257 26.085 18.817 1.00 31.25 118 PHE A CA 1
ATOM 765 C C . PHE A 1 118 ? 14.023 26.875 19.343 1.00 41.09 118 PHE A C 1
ATOM 766 O O . PHE A 1 118 ? 14.025 28.069 19.461 1.00 35.78 118 PHE A O 1
ATOM 774 N N . LYS A 1 119 ? 12.988 26.147 19.595 1.00 30.19 119 LYS A N 1
ATOM 775 C CA . LYS A 1 119 ? 11.701 26.612 20.267 1.00 31.35 119 LYS A CA 1
ATOM 776 C C . LYS A 1 119 ? 11.438 25.681 21.427 1.00 32.74 119 LYS A C 1
ATOM 777 O O . LYS A 1 119 ? 12.126 24.617 21.603 1.00 33.57 119 LYS A O 1
ATOM 783 N N . PRO A 1 120 ? 10.441 26.000 22.309 1.00 36.19 120 PRO A N 1
ATOM 784 C CA . PRO A 1 120 ? 10.204 25.239 23.542 1.00 33.92 120 PRO A CA 1
ATOM 785 C C . PRO A 1 120 ? 10.080 23.699 23.369 1.00 27.23 120 PRO A C 1
ATOM 786 O O . PRO A 1 120 ? 10.576 22.999 24.184 1.00 32.07 120 PRO A O 1
ATOM 790 N N . GLN A 1 121 ? 9.419 23.256 22.335 1.00 28.77 121 GLN A N 1
ATOM 791 C CA . GLN A 1 121 ? 9.286 21.788 22.134 1.00 30.19 121 GLN A CA 1
ATOM 792 C C . GLN A 1 121 ? 10.599 21.151 21.623 1.00 29.29 121 GLN A C 1
ATOM 793 O O . GLN A 1 121 ? 10.794 20.047 21.894 1.00 34.69 121 GLN A O 1
ATOM 799 N N . THR A 1 122 ? 11.484 21.947 21.005 1.00 29.27 122 THR A N 1
ATOM 800 C CA . THR A 1 122 ? 12.857 21.502 20.752 1.00 29.07 122 THR A CA 1
ATOM 801 C C . THR A 1 122 ? 13.613 21.143 21.981 1.00 28.48 122 THR A C 1
ATOM 802 O O . THR A 1 122 ? 14.164 19.996 22.121 1.00 30.12 122 THR A O 1
ATOM 806 N N . TYR A 1 123 ? 13.500 21.971 23.052 1.00 30.15 123 TYR A N 1
ATOM 807 C CA . TYR A 1 123 ? 14.136 21.654 24.313 1.00 29.42 123 TYR A CA 1
ATOM 808 C C . TYR A 1 123 ? 13.471 20.591 25.043 1.00 28.08 123 TYR A C 1
ATOM 809 O O . TYR A 1 123 ? 14.141 19.845 25.731 1.00 32.76 123 TYR A O 1
ATOM 818 N N . GLU A 1 124 ? 12.116 20.408 24.935 1.00 31.00 124 GLU A N 1
ATOM 819 C CA . GLU A 1 124 ? 11.531 19.282 25.569 1.00 37.26 124 GLU A CA 1
ATOM 820 C C . GLU A 1 124 ? 12.092 17.963 24.944 1.00 34.23 124 GLU A C 1
ATOM 821 O O . GLU A 1 124 ? 12.242 16.936 25.586 1.00 32.87 124 GLU A O 1
ATOM 827 N N . ALA A 1 125 ? 12.146 17.953 23.616 1.00 36.17 125 ALA A N 1
ATOM 828 C CA . ALA A 1 125 ? 12.612 16.759 22.901 1.00 32.24 125 ALA A CA 1
ATOM 829 C C . ALA A 1 125 ? 14.021 16.453 23.361 1.00 34.62 125 ALA A C 1
ATOM 830 O O . ALA A 1 125 ? 14.320 15.280 23.590 1.00 32.20 125 ALA A O 1
ATOM 832 N N . LEU A 1 126 ? 14.896 17.482 23.487 1.00 32.12 126 LEU A N 1
ATOM 833 C CA . LEU A 1 126 ? 16.244 17.221 24.054 1.00 32.01 126 LEU A CA 1
ATOM 834 C C . LEU A 1 126 ? 16.270 16.534 25.388 1.00 33.20 126 LEU A C 1
ATOM 835 O O . LEU A 1 126 ? 17.059 15.652 25.623 1.00 31.88 126 LEU A O 1
ATOM 840 N N . GLU A 1 127 ? 15.467 17.062 26.308 1.00 34.34 127 GLU A N 1
ATOM 841 C CA . GLU A 1 127 ? 15.374 16.337 27.643 1.00 36.74 127 GLU A CA 1
ATOM 842 C C . GLU A 1 127 ? 14.950 14.916 27.537 1.00 30.93 127 GLU A C 1
ATOM 843 O O . GLU A 1 127 ? 15.426 14.056 28.275 1.00 33.67 127 GLU A O 1
ATOM 849 N N . LEU A 1 128 ? 13.949 14.610 26.621 1.00 35.60 128 LEU A N 1
ATOM 850 C CA . LEU A 1 128 ? 13.425 13.250 26.550 1.00 37.15 128 LEU A CA 1
ATOM 851 C C . LEU A 1 128 ? 14.506 12.399 25.964 1.00 32.83 128 LEU A C 1
ATOM 852 O O . LEU A 1 128 ? 14.667 11.279 26.351 1.00 30.75 128 LEU A O 1
ATOM 857 N N . LEU A 1 129 ? 15.223 12.930 24.951 1.00 30.14 129 LEU A N 1
ATOM 858 C CA . LEU A 1 129 ? 16.276 12.159 24.313 1.00 28.76 129 LEU A CA 1
ATOM 859 C C . LEU A 1 129 ? 17.401 11.786 25.282 1.00 31.61 129 LEU A C 1
ATOM 860 O O . LEU A 1 129 ? 18.009 10.672 25.221 1.00 31.87 129 LEU A O 1
ATOM 865 N N . LYS A 1 130 ? 17.756 12.787 26.046 1.00 31.48 130 LYS A N 1
ATOM 866 C CA . LYS A 1 130 ? 18.803 12.598 27.107 1.00 37.47 130 LYS A CA 1
ATOM 867 C C . LYS A 1 130 ? 18.382 11.575 28.112 1.00 36.80 130 LYS A C 1
ATOM 868 O O . LYS A 1 130 ? 19.120 10.614 28.420 1.00 34.95 130 LYS A O 1
ATOM 874 N N . GLU A 1 131 ? 17.193 11.737 28.646 1.00 41.65 131 GLU A N 1
ATOM 875 C CA . GLU A 1 131 ? 16.718 10.797 29.685 1.00 45.79 131 GLU A CA 1
ATOM 876 C C . GLU A 1 131 ? 16.648 9.354 29.203 1.00 46.52 131 GLU A C 1
ATOM 877 O O . GLU A 1 131 ? 16.932 8.450 29.946 1.00 41.19 131 GLU A O 1
ATOM 883 N N . ARG A 1 132 ? 16.225 9.123 27.959 1.00 37.24 132 ARG A N 1
ATOM 884 C CA . ARG A 1 132 ? 16.119 7.815 27.441 1.00 34.58 132 ARG A CA 1
ATOM 885 C C . ARG A 1 132 ? 17.332 7.336 26.700 1.00 31.74 132 ARG A C 1
ATOM 886 O O . ARG A 1 132 ? 17.331 6.196 26.308 1.00 36.34 132 ARG A O 1
ATOM 894 N N . ARG A 1 133 ? 18.382 8.178 26.556 1.00 31.65 133 ARG A N 1
ATOM 895 C CA . ARG A 1 133 ? 19.660 7.846 25.892 1.00 36.74 133 ARG A CA 1
ATOM 896 C C . ARG A 1 133 ? 19.466 7.439 24.489 1.00 33.53 133 ARG A C 1
ATOM 897 O O . ARG A 1 133 ? 20.120 6.498 23.952 1.00 30.79 133 ARG A O 1
ATOM 905 N N . VAL A 1 134 ? 18.606 8.173 23.800 1.00 29.12 134 VAL A N 1
ATOM 906 C CA . VAL A 1 134 ? 18.358 7.773 22.406 1.00 25.14 134 VAL A CA 1
ATOM 907 C C . VAL A 1 134 ? 19.371 8.641 21.568 1.00 25.52 134 VAL A C 1
ATOM 908 O O . VAL A 1 134 ? 19.212 9.847 21.625 1.00 26.49 134 VAL A O 1
ATOM 912 N N . PRO A 1 135 ? 20.162 8.020 20.738 1.00 27.98 135 PRO A N 1
ATOM 913 C CA . PRO A 1 135 ? 21.086 8.772 19.884 1.00 25.32 135 PRO A CA 1
ATOM 914 C C . PRO A 1 135 ? 20.266 9.493 18.819 1.00 27.41 135 PRO A C 1
ATOM 915 O O . PRO A 1 135 ? 19.154 9.045 18.391 1.00 22.80 135 PRO A O 1
ATOM 919 N N . PHE A 1 136 ? 20.835 10.587 18.318 1.00 24.79 136 PHE A N 1
ATOM 920 C CA . PHE A 1 136 ? 20.064 11.342 17.345 1.00 23.93 136 PHE A CA 1
ATOM 921 C C . PHE A 1 136 ? 20.945 12.203 16.457 1.00 23.95 136 PHE A C 1
ATOM 922 O O . PHE A 1 136 ? 22.136 12.386 16.728 1.00 26.60 136 PHE A O 1
ATOM 930 N N . LEU A 1 137 ? 20.319 12.794 15.472 1.00 24.43 137 LEU A N 1
ATOM 931 C CA . LEU A 1 137 ? 20.885 13.841 14.636 1.00 25.37 137 LEU A CA 1
ATOM 932 C C . LEU A 1 137 ? 19.848 14.961 14.522 1.00 25.17 137 LEU A C 1
ATOM 933 O O . LEU A 1 137 ? 18.655 14.756 14.851 1.00 23.23 137 LEU A O 1
ATOM 938 N N . ILE A 1 138 ? 20.302 16.148 14.078 1.00 22.34 138 ILE A N 1
ATOM 939 C CA . ILE A 1 138 ? 19.426 17.280 13.814 1.00 25.15 138 ILE A CA 1
ATOM 940 C C . ILE A 1 138 ? 19.250 17.508 12.383 1.00 24.20 138 ILE A C 1
ATOM 941 O O . ILE A 1 138 ? 20.226 17.590 11.657 1.00 24.81 138 ILE A O 1
ATOM 946 N N . ALA A 1 139 ? 17.989 17.594 11.950 1.00 22.64 139 ALA A N 1
ATOM 947 C CA . ALA A 1 139 ? 17.622 17.932 10.542 1.00 23.20 139 ALA A CA 1
ATOM 948 C C . ALA A 1 139 ? 17.244 19.386 10.551 1.00 25.96 139 ALA A C 1
ATOM 949 O O . ALA A 1 139 ? 16.290 19.802 11.149 1.00 24.21 139 ALA A O 1
ATOM 951 N N . ALA A 1 140 ? 18.104 20.220 9.977 1.00 22.94 140 ALA A N 1
ATOM 952 C CA . ALA A 1 140 ? 17.905 21.655 9.984 1.00 26.03 140 ALA A CA 1
ATOM 953 C C . ALA A 1 140 ? 17.131 21.981 8.755 1.00 26.03 140 ALA A C 1
ATOM 954 O O . ALA A 1 140 ? 17.679 22.043 7.624 1.00 26.35 140 ALA A O 1
ATOM 956 N N . ASN A 1 141 ? 15.813 21.974 8.913 1.00 24.64 141 ASN A N 1
ATOM 957 C CA . ASN A 1 141 ? 14.839 21.918 7.809 1.00 24.98 141 ASN A CA 1
ATOM 958 C C . ASN A 1 141 ? 14.463 23.320 7.287 1.00 22.94 141 ASN A C 1
ATOM 959 O O . ASN A 1 141 ? 14.768 24.319 7.961 1.00 23.09 141 ASN A O 1
ATOM 964 N N . LYS A 1 142 ? 13.814 23.367 6.146 1.00 24.49 142 LYS A N 1
ATOM 965 C CA . LYS A 1 142 ? 13.342 24.635 5.480 1.00 26.08 142 LYS A CA 1
ATOM 966 C C . LYS A 1 142 ? 14.537 25.489 4.945 1.00 28.38 142 LYS A C 1
ATOM 967 O O . LYS A 1 142 ? 14.409 26.759 4.781 1.00 29.22 142 LYS A O 1
ATOM 973 N N . ILE A 1 143 ? 15.616 24.776 4.536 1.00 26.17 143 ILE A N 1
ATOM 974 C CA . ILE A 1 143 ? 16.752 25.572 4.006 1.00 24.71 143 ILE A CA 1
ATOM 975 C C . ILE A 1 143 ? 16.267 26.335 2.719 1.00 28.96 143 ILE A C 1
ATOM 976 O O . ILE A 1 143 ? 16.855 27.346 2.377 1.00 32.20 143 ILE A O 1
ATOM 981 N N . ASP A 1 144 ? 15.248 25.816 1.995 1.00 29.31 144 ASP A N 1
ATOM 982 C CA . ASP A 1 144 ? 14.619 26.495 0.848 1.00 32.31 144 ASP A CA 1
ATOM 983 C C . ASP A 1 144 ? 14.071 27.904 1.123 1.00 34.28 144 ASP A C 1
ATOM 984 O O . ASP A 1 144 ? 13.803 28.609 0.200 1.00 40.08 144 ASP A O 1
ATOM 989 N N . ARG A 1 145 ? 13.828 28.239 2.363 1.00 32.17 145 ARG A N 1
ATOM 990 C CA . ARG A 1 145 ? 13.329 29.495 2.856 1.00 36.65 145 ARG A CA 1
ATOM 991 C C . ARG A 1 145 ? 14.492 30.489 3.166 1.00 35.10 145 ARG A C 1
ATOM 992 O O . ARG A 1 145 ? 14.223 31.575 3.525 1.00 43.05 145 ARG A O 1
ATOM 1000 N N . ILE A 1 146 ? 15.739 30.116 3.047 1.00 34.24 146 ILE A N 1
ATOM 1001 C CA . ILE A 1 146 ? 16.871 31.056 3.185 1.00 35.53 146 ILE A CA 1
ATOM 1002 C C . ILE A 1 146 ? 16.755 32.059 2.019 1.00 37.06 146 ILE A C 1
ATOM 1003 O O . ILE A 1 146 ? 16.611 31.669 0.901 1.00 38.71 146 ILE A O 1
ATOM 1008 N N . PRO A 1 147 ? 16.753 33.354 2.312 1.00 37.83 147 PRO A N 1
ATOM 1009 C CA . PRO A 1 147 ? 16.682 34.353 1.196 1.00 44.00 147 PRO A CA 1
ATOM 1010 C C . PRO A 1 147 ? 17.701 34.122 0.152 1.00 36.28 147 PRO A C 1
ATOM 1011 O O . PRO A 1 147 ? 18.875 33.922 0.508 1.00 44.14 147 PRO A O 1
ATOM 1015 N N . GLY A 1 148 ? 17.276 33.968 -1.104 1.00 40.39 148 GLY A N 1
ATOM 1016 C CA . GLY A 1 148 ? 18.161 33.666 -2.220 1.00 39.30 148 GLY A CA 1
ATOM 1017 C C . GLY A 1 148 ? 18.275 32.255 -2.718 1.00 42.68 148 GLY A C 1
ATOM 1018 O O . GLY A 1 148 ? 18.866 32.000 -3.718 1.00 34.76 148 GLY A O 1
ATOM 1019 N N . TRP A 1 149 ? 17.722 31.300 -1.931 1.00 40.73 149 TRP A N 1
ATOM 1020 C CA . TRP A 1 149 ? 17.837 29.891 -2.252 1.00 38.29 149 TRP A CA 1
ATOM 1021 C C . TRP A 1 149 ? 17.241 29.603 -3.578 1.00 35.61 149 TRP A C 1
ATOM 1022 O O . TRP A 1 149 ? 16.116 30.016 -3.880 1.00 42.17 149 TRP A O 1
ATOM 1033 N N . LYS A 1 150 ? 17.920 28.859 -4.385 1.00 34.76 150 LYS A N 1
ATOM 1034 C CA . LYS A 1 150 ? 17.432 28.445 -5.654 1.00 44.29 150 LYS A CA 1
ATOM 1035 C C . LYS A 1 150 ? 17.458 26.969 -5.670 1.00 40.17 150 LYS A C 1
ATOM 1036 O O . LYS A 1 150 ? 18.561 26.392 -5.658 1.00 36.13 150 LYS A O 1
ATOM 1042 N N . PRO A 1 151 ? 16.276 26.288 -5.750 1.00 44.35 151 PRO A N 1
ATOM 1043 C CA . PRO A 1 151 ? 16.360 24.847 -5.512 1.00 39.49 151 PRO A CA 1
ATOM 1044 C C . PRO A 1 151 ? 16.867 23.987 -6.600 1.00 42.33 151 PRO A C 1
ATOM 1045 O O . PRO A 1 151 ? 16.527 24.179 -7.781 1.00 35.70 151 PRO A O 1
ATOM 1049 N N . ASN A 1 152 ? 17.567 22.925 -6.209 1.00 32.83 152 ASN A N 1
ATOM 1050 C CA . ASN A 1 152 ? 17.860 21.796 -7.042 1.00 32.15 152 ASN A CA 1
ATOM 1051 C C . ASN A 1 152 ? 17.149 20.578 -6.458 1.00 37.64 152 ASN A C 1
ATOM 1052 O O . ASN A 1 152 ? 17.720 19.857 -5.636 1.00 33.75 152 ASN A O 1
ATOM 1057 N N . PRO A 1 153 ? 15.945 20.261 -6.960 1.00 38.41 153 PRO A N 1
ATOM 1058 C CA . PRO A 1 153 ? 15.182 19.251 -6.251 1.00 37.65 153 PRO A CA 1
ATOM 1059 C C . PRO A 1 153 ? 15.800 17.945 -6.131 1.00 34.40 153 PRO A C 1
ATOM 1060 O O . PRO A 1 153 ? 16.418 17.394 -6.994 1.00 34.10 153 PRO A O 1
ATOM 1064 N N . ASP A 1 154 ? 15.577 17.384 -4.929 1.00 32.37 154 ASP A N 1
ATOM 1065 C CA . ASP A 1 154 ? 16.083 16.109 -4.535 1.00 32.72 154 ASP A CA 1
ATOM 1066 C C . ASP A 1 154 ? 17.587 15.941 -4.423 1.00 26.78 154 ASP A C 1
ATOM 1067 O O . ASP A 1 154 ? 18.040 14.799 -4.127 1.00 32.99 154 ASP A O 1
ATOM 1072 N N . ALA A 1 155 ? 18.341 17.005 -4.598 1.00 30.43 155 ALA A N 1
ATOM 1073 C CA . ALA A 1 155 ? 19.793 16.870 -4.723 1.00 32.19 155 ALA A CA 1
ATOM 1074 C C . ALA A 1 155 ? 20.429 16.664 -3.324 1.00 26.63 155 ALA A C 1
ATOM 1075 O O . ALA A 1 155 ? 19.915 17.221 -2.373 1.00 26.78 155 ALA A O 1
ATOM 1077 N N . PRO A 1 156 ? 21.625 16.096 -3.251 1.00 27.26 156 PRO A N 1
ATOM 1078 C CA . PRO A 1 156 ? 22.344 16.058 -1.935 1.00 27.84 156 PRO A CA 1
ATOM 1079 C C . PRO A 1 156 ? 22.686 17.407 -1.497 1.00 32.25 156 PRO A C 1
ATOM 1080 O O . PRO A 1 156 ? 22.927 18.322 -2.369 1.00 29.83 156 PRO A O 1
ATOM 1084 N N . PHE A 1 157 ? 22.678 17.646 -0.209 1.00 28.09 157 PHE A N 1
ATOM 1085 C CA . PHE A 1 157 ? 23.005 18.881 0.308 1.00 27.83 157 PHE A CA 1
ATOM 1086 C C . PHE A 1 157 ? 24.379 19.382 -0.256 1.00 36.39 157 PHE A C 1
ATOM 1087 O O . PHE A 1 157 ? 24.526 20.656 -0.581 1.00 26.35 157 PHE A O 1
ATOM 1095 N N . ILE A 1 158 ? 25.328 18.492 -0.220 1.00 24.71 158 ILE A N 1
ATOM 1096 C CA . ILE A 1 158 ? 26.721 18.985 -0.611 1.00 27.14 158 ILE A CA 1
ATOM 1097 C C . ILE A 1 158 ? 26.749 19.441 -2.085 1.00 32.83 158 ILE A C 1
ATOM 1098 O O . ILE A 1 158 ? 27.567 20.275 -2.417 1.00 37.10 158 ILE A O 1
ATOM 1103 N N . GLU A 1 159 ? 25.872 18.885 -2.919 1.00 27.48 159 GLU A N 1
ATOM 1104 C CA . GLU A 1 159 ? 25.743 19.374 -4.368 1.00 36.82 159 GLU A CA 1
ATOM 1105 C C . GLU A 1 159 ? 24.994 20.664 -4.516 1.00 32.22 159 GLU A C 1
ATOM 1106 O O . GLU A 1 159 ? 25.441 21.665 -5.132 1.00 30.42 159 GLU A O 1
ATOM 1112 N N . THR A 1 160 ? 23.805 20.757 -3.920 1.00 32.49 160 THR A N 1
ATOM 1113 C CA . THR A 1 160 ? 23.073 21.999 -3.986 1.00 34.53 160 THR A CA 1
ATOM 1114 C C . THR A 1 160 ? 23.661 23.222 -3.286 1.00 39.79 160 THR A C 1
ATOM 1115 O O . THR A 1 160 ? 23.518 24.319 -3.831 1.00 35.92 160 THR A O 1
ATOM 1119 N N . ILE A 1 161 ? 24.357 23.089 -2.161 1.00 29.30 161 ILE A N 1
ATOM 1120 C CA . ILE A 1 161 ? 24.845 24.260 -1.518 1.00 34.02 161 ILE A CA 1
ATOM 1121 C C . ILE A 1 161 ? 25.967 24.952 -2.364 1.00 35.24 161 ILE A C 1
ATOM 1122 O O . ILE A 1 161 ? 26.096 26.137 -2.286 1.00 39.81 161 ILE A O 1
ATOM 1127 N N . ARG A 1 162 ? 26.637 24.150 -3.150 1.00 30.57 162 ARG A N 1
ATOM 1128 C CA B ARG A 1 162 ? 27.764 24.552 -4.086 0.50 39.97 162 ARG A CA 1
ATOM 1129 C C . ARG A 1 162 ? 27.186 25.445 -5.162 1.00 47.84 162 ARG A C 1
ATOM 1130 O O . ARG A 1 162 ? 27.907 26.202 -5.742 1.00 41.48 162 ARG A O 1
ATOM 1138 N N . ARG A 1 163 ? 25.899 25.236 -5.466 1.00 38.79 163 ARG A N 1
ATOM 1139 C CA . ARG A 1 163 ? 25.148 26.109 -6.386 1.00 41.48 163 ARG A CA 1
ATOM 1140 C C . ARG A 1 163 ? 24.300 27.252 -5.812 1.00 36.64 163 ARG A C 1
ATOM 1141 O O . ARG A 1 163 ? 23.580 27.980 -6.542 1.00 53.15 163 ARG A O 1
ATOM 1149 N N . GLN A 1 164 ? 24.490 27.634 -4.607 1.00 39.17 164 GLN A N 1
ATOM 1150 C CA . GLN A 1 164 ? 23.760 28.681 -4.080 1.00 40.02 164 GLN A CA 1
ATOM 1151 C C . GLN A 1 164 ? 24.704 29.957 -4.083 1.00 51.48 164 GLN A C 1
ATOM 1152 O O . GLN A 1 164 ? 25.911 29.836 -4.107 1.00 44.12 164 GLN A O 1
ATOM 1158 N N . ASP A 1 165 ? 24.122 31.136 -4.024 1.00 43.76 165 ASP A N 1
ATOM 1159 C CA . ASP A 1 165 ? 24.896 32.378 -3.829 1.00 53.37 165 ASP A CA 1
ATOM 1160 C C . ASP A 1 165 ? 25.707 32.372 -2.524 1.00 55.30 165 ASP A C 1
ATOM 1161 O O . ASP A 1 165 ? 25.293 31.824 -1.510 1.00 52.21 165 ASP A O 1
ATOM 1166 N N . PRO A 1 166 ? 26.840 33.068 -2.503 1.00 50.07 166 PRO A N 1
ATOM 1167 C CA . PRO A 1 166 ? 27.665 32.912 -1.343 1.00 49.30 166 PRO A CA 1
ATOM 1168 C C . PRO A 1 166 ? 27.059 33.481 -0.129 1.00 48.01 166 PRO A C 1
ATOM 1169 O O . PRO A 1 166 ? 27.399 32.985 0.981 1.00 43.68 166 PRO A O 1
ATOM 1173 N N . LYS A 1 167 ? 26.203 34.505 -0.300 1.00 36.14 167 LYS A N 1
ATOM 1174 C CA . LYS A 1 167 ? 25.493 35.040 0.824 1.00 42.31 167 LYS A CA 1
ATOM 1175 C C . LYS A 1 167 ? 24.505 33.872 1.408 1.00 36.37 167 LYS A C 1
ATOM 1176 O O . LYS A 1 167 ? 24.156 33.898 2.571 1.00 38.92 167 LYS A O 1
ATOM 1182 N N . VAL A 1 168 ? 24.118 32.960 0.564 1.00 43.54 168 VAL A N 1
ATOM 1183 C CA . VAL A 1 168 ? 23.169 31.958 1.024 1.00 47.30 168 VAL A CA 1
ATOM 1184 C C . VAL A 1 168 ? 23.901 31.025 2.000 1.00 39.40 168 VAL A C 1
ATOM 1185 O O . VAL A 1 168 ? 23.394 30.681 3.029 1.00 41.20 168 VAL A O 1
ATOM 1189 N N . ARG A 1 169 ? 25.096 30.583 1.608 1.00 36.60 169 ARG A N 1
ATOM 1190 C CA . ARG A 1 169 ? 25.955 29.792 2.471 1.00 39.20 169 ARG A CA 1
ATOM 1191 C C . ARG A 1 169 ? 26.285 30.519 3.728 1.00 44.90 169 ARG A C 1
ATOM 1192 O O . ARG A 1 169 ? 26.275 29.865 4.778 1.00 34.42 169 ARG A O 1
ATOM 1200 N N . GLU A 1 170 ? 26.581 31.830 3.652 1.00 42.92 170 GLU A N 1
ATOM 1201 C CA . GLU A 1 170 ? 26.846 32.619 4.851 1.00 45.51 170 GLU A CA 1
ATOM 1202 C C . GLU A 1 170 ? 25.615 32.689 5.803 1.00 39.57 170 GLU A C 1
ATOM 1203 O O . GLU A 1 170 ? 25.746 32.518 6.998 1.00 36.31 170 GLU A O 1
ATOM 1209 N N . ILE A 1 171 ? 24.412 32.926 5.327 1.00 39.23 171 ILE A N 1
ATOM 1210 C CA . ILE A 1 171 ? 23.258 32.875 6.214 1.00 41.28 171 ILE A CA 1
ATOM 1211 C C . ILE A 1 171 ? 23.037 31.436 6.884 1.00 34.88 171 ILE A C 1
ATOM 1212 O O . ILE A 1 171 ? 22.840 31.274 8.098 1.00 40.48 171 ILE A O 1
ATOM 1217 N N . LEU A 1 172 ? 23.069 30.460 6.046 1.00 35.37 172 LEU A N 1
ATOM 1218 C CA . LEU A 1 172 ? 23.001 29.054 6.510 1.00 33.84 172 LEU A CA 1
ATOM 1219 C C . LEU A 1 172 ? 23.980 28.741 7.620 1.00 33.66 172 LEU A C 1
ATOM 1220 O O . LEU A 1 172 ? 23.607 28.237 8.633 1.00 32.47 172 LEU A O 1
ATOM 1225 N N . GLU A 1 173 ? 25.278 29.077 7.464 1.00 34.91 173 GLU A N 1
ATOM 1226 C CA . GLU A 1 173 ? 26.295 28.920 8.510 1.00 35.69 173 GLU A CA 1
ATOM 1227 C C . GLU A 1 173 ? 26.021 29.773 9.777 1.00 33.53 173 GLU A C 1
ATOM 1228 O O . GLU A 1 173 ? 26.208 29.233 10.849 1.00 35.79 173 GLU A O 1
ATOM 1234 N N . GLN A 1 174 ? 25.372 30.931 9.621 1.00 32.68 174 GLN A N 1
ATOM 1235 C CA . GLN A 1 174 ? 25.053 31.741 10.836 1.00 40.14 174 GLN A CA 1
ATOM 1236 C C . GLN A 1 174 ? 23.937 30.976 11.637 1.00 38.10 174 GLN A C 1
ATOM 1237 O O . GLN A 1 174 ? 23.953 30.896 12.840 1.00 38.39 174 GLN A O 1
ATOM 1243 N N . ARG A 1 175 ? 22.961 30.442 10.897 1.00 33.58 175 ARG A N 1
ATOM 1244 C CA . ARG A 1 175 ? 21.839 29.692 11.561 1.00 35.16 175 ARG A CA 1
ATOM 1245 C C . ARG A 1 175 ? 22.312 28.427 12.150 1.00 33.24 175 ARG A C 1
ATOM 1246 O O . ARG A 1 175 ? 21.909 28.043 13.232 1.00 34.92 175 ARG A O 1
ATOM 1254 N N . VAL A 1 176 ? 23.141 27.668 11.414 1.00 32.51 176 VAL A N 1
ATOM 1255 C CA . VAL A 1 176 ? 23.776 26.500 11.991 1.00 33.80 176 VAL A CA 1
ATOM 1256 C C . VAL A 1 176 ? 24.617 26.823 13.251 1.00 37.00 176 VAL A C 1
ATOM 1257 O O . VAL A 1 176 ? 24.621 26.073 14.239 1.00 31.52 176 VAL A O 1
ATOM 1261 N N . TYR A 1 177 ? 25.345 27.917 13.191 1.00 34.75 177 TYR A N 1
ATOM 1262 C CA . TYR A 1 177 ? 26.189 28.326 14.383 1.00 35.68 177 TYR A CA 1
ATOM 1263 C C . TYR A 1 177 ? 25.297 28.586 15.592 1.00 32.61 177 TYR A C 1
ATOM 1264 O O . TYR A 1 177 ? 25.623 28.145 16.700 1.00 34.76 177 TYR A O 1
ATOM 1273 N N . GLU A 1 178 ? 24.155 29.196 15.362 1.00 38.31 178 GLU A N 1
ATOM 1274 C CA . GLU A 1 178 ? 23.169 29.410 16.464 1.00 39.80 178 GLU A CA 1
ATOM 1275 C C . GLU A 1 178 ? 22.736 28.117 17.032 1.00 45.00 178 GLU A C 1
ATOM 1276 O O . GLU A 1 178 ? 22.657 27.970 18.227 1.00 36.36 178 GLU A O 1
ATOM 1282 N N . ILE A 1 179 ? 22.436 27.138 16.159 1.00 35.63 179 ILE A N 1
ATOM 1283 C CA . ILE A 1 179 ? 22.080 25.786 16.667 1.00 35.60 179 ILE A CA 1
ATOM 1284 C C . ILE A 1 179 ? 23.166 25.206 17.420 1.00 29.84 179 ILE A C 1
ATOM 1285 O O . ILE A 1 179 ? 22.927 24.587 18.488 1.00 32.81 179 ILE A O 1
ATOM 1290 N N . VAL A 1 180 ? 24.409 25.254 16.909 1.00 30.55 180 VAL A N 1
ATOM 1291 C CA . VAL A 1 180 ? 25.541 24.688 17.599 1.00 32.27 180 VAL A CA 1
ATOM 1292 C C . VAL A 1 180 ? 25.709 25.335 19.037 1.00 32.82 180 VAL A C 1
ATOM 1293 O O . VAL A 1 180 ? 25.978 24.598 20.007 1.00 31.78 180 VAL A O 1
ATOM 1297 N N . GLY A 1 181 ? 25.478 26.625 19.079 1.00 31.12 181 GLY A N 1
ATOM 1298 C CA . GLY A 1 181 ? 25.491 27.381 20.403 1.00 41.12 181 GLY A CA 1
ATOM 1299 C C . GLY A 1 181 ? 24.470 26.880 21.414 1.00 43.13 181 GLY A C 1
ATOM 1300 O O . GLY A 1 181 ? 24.789 26.666 22.565 1.00 44.62 181 GLY A O 1
ATOM 1301 N N . LYS A 1 182 ? 23.210 26.667 20.974 1.00 43.83 182 LYS A N 1
ATOM 1302 C CA . LYS A 1 182 ? 22.193 26.109 21.864 1.00 40.18 182 LYS A CA 1
ATOM 1303 C C . LYS A 1 182 ? 22.517 24.782 22.324 1.00 37.22 182 LYS A C 1
ATOM 1304 O O . LYS A 1 182 ? 22.287 24.425 23.508 1.00 38.64 182 LYS A O 1
ATOM 1310 N N . MET A 1 183 ? 23.066 23.929 21.436 1.00 32.85 183 MET A N 1
ATOM 1311 C CA . MET A 1 183 ? 23.334 22.568 21.758 1.00 35.15 183 MET A CA 1
ATOM 1312 C C . MET A 1 183 ? 24.434 22.514 22.837 1.00 39.93 183 MET A C 1
ATOM 1313 O O . MET A 1 183 ? 24.352 21.711 23.778 1.00 41.72 183 MET A O 1
ATOM 1318 N N . TYR A 1 184 ? 25.522 23.261 22.586 1.00 41.53 184 TYR A N 1
ATOM 1319 C CA . TYR A 1 184 ? 26.675 23.304 23.544 1.00 41.82 184 TYR A CA 1
ATOM 1320 C C . TYR A 1 184 ? 26.125 23.738 24.918 1.00 35.30 184 TYR A C 1
ATOM 1321 O O . TYR A 1 184 ? 26.384 23.075 25.878 1.00 45.56 184 TYR A O 1
ATOM 1330 N N . GLU A 1 185 ? 25.337 24.797 24.959 1.00 42.71 185 GLU A N 1
ATOM 1331 C CA . GLU A 1 185 ? 24.649 25.227 26.193 1.00 51.45 185 GLU A CA 1
ATOM 1332 C C . GLU A 1 185 ? 23.874 24.147 26.812 1.00 54.40 185 GLU A C 1
ATOM 1333 O O . GLU A 1 185 ? 23.659 24.154 28.015 1.00 52.11 185 GLU A O 1
ATOM 1339 N N . ALA A 1 186 ? 23.421 23.187 26.042 1.00 43.84 186 ALA A N 1
ATOM 1340 C CA . ALA A 1 186 ? 22.678 22.087 26.620 1.00 43.13 186 ALA A CA 1
ATOM 1341 C C . ALA A 1 186 ? 23.485 20.899 26.965 1.00 44.50 186 ALA A C 1
ATOM 1342 O O . ALA A 1 186 ? 22.947 19.853 27.301 1.00 55.63 186 ALA A O 1
ATOM 1344 N N . GLY A 1 187 ? 24.792 20.998 26.873 1.00 46.41 187 GLY A N 1
ATOM 1345 C CA . GLY A 1 187 ? 25.637 19.837 27.175 1.00 45.06 187 GLY A CA 1
ATOM 1346 C C . GLY A 1 187 ? 25.951 18.905 26.077 1.00 46.97 187 GLY A C 1
ATOM 1347 O O . GLY A 1 187 ? 26.441 17.808 26.320 1.00 45.17 187 GLY A O 1
ATOM 1348 N N . LEU A 1 188 ? 25.621 19.304 24.834 1.00 48.12 188 LEU A N 1
ATOM 1349 C CA . LEU A 1 188 ? 25.619 18.314 23.727 1.00 43.30 188 LEU A CA 1
ATOM 1350 C C . LEU A 1 188 ? 26.450 18.969 22.579 1.00 47.05 188 LEU A C 1
ATOM 1351 O O . LEU A 1 188 ? 26.133 19.980 22.064 1.00 52.90 188 LEU A O 1
ATOM 1356 N N . PRO A 1 189 ? 27.582 18.427 22.312 1.00 40.04 189 PRO A N 1
ATOM 1357 C CA . PRO A 1 189 ? 28.353 19.003 21.219 1.00 36.08 189 PRO A CA 1
ATOM 1358 C C . PRO A 1 189 ? 27.644 18.564 19.889 1.00 32.65 189 PRO A C 1
ATOM 1359 O O . PRO A 1 189 ? 27.317 17.382 19.728 1.00 31.59 189 PRO A O 1
ATOM 1363 N N . ALA A 1 190 ? 27.586 19.499 18.985 1.00 37.99 190 ALA A N 1
ATOM 1364 C CA . ALA A 1 190 ? 26.976 19.316 17.686 1.00 33.89 190 ALA A CA 1
ATOM 1365 C C . ALA A 1 190 ? 27.778 20.077 16.634 1.00 34.91 190 ALA A C 1
ATOM 1366 O O . ALA A 1 190 ? 28.411 21.075 16.962 1.00 32.26 190 ALA A O 1
ATOM 1368 N N . GLU A 1 191 ? 27.637 19.710 15.363 1.00 29.40 191 GLU A N 1
ATOM 1369 C CA . GLU A 1 191 ? 28.285 20.504 14.292 1.00 27.58 191 GLU A CA 1
ATOM 1370 C C . GLU A 1 191 ? 27.632 20.168 12.950 1.00 26.80 191 GLU A C 1
ATOM 1371 O O . GLU A 1 191 ? 26.982 19.169 12.810 1.00 25.48 191 GLU A O 1
ATOM 1377 N N . LEU A 1 192 ? 27.755 21.055 12.018 1.00 25.95 192 LEU A N 1
ATOM 1378 C CA . LEU A 1 192 ? 27.434 20.735 10.615 1.00 24.88 192 LEU A CA 1
ATOM 1379 C C . LEU A 1 192 ? 28.054 19.433 10.278 1.00 25.02 192 LEU A C 1
ATOM 1380 O O . LEU A 1 192 ? 29.212 19.152 10.576 1.00 26.70 192 LEU A O 1
ATOM 1385 N N . PHE A 1 193 ? 27.308 18.551 9.572 1.00 22.24 193 PHE A N 1
ATOM 1386 C CA . PHE A 1 193 ? 27.767 17.263 9.329 1.00 23.85 193 PHE A CA 1
ATOM 1387 C C . PHE A 1 193 ? 29.058 17.198 8.483 1.00 27.00 193 PHE A C 1
ATOM 1388 O O . PHE A 1 193 ? 29.700 16.151 8.434 1.00 28.60 193 PHE A O 1
ATOM 1396 N N . THR A 1 194 ? 29.378 18.278 7.780 1.00 25.41 194 THR A N 1
ATOM 1397 C CA . THR A 1 194 ? 30.543 18.255 6.894 1.00 26.60 194 THR A CA 1
ATOM 1398 C C . THR A 1 194 ? 31.769 18.857 7.673 1.00 33.02 194 THR A C 1
ATOM 1399 O O . THR A 1 194 ? 32.813 19.234 7.099 1.00 28.30 194 THR A O 1
ATOM 1403 N N . ARG A 1 195 ? 31.630 19.012 8.984 1.00 28.11 195 ARG A N 1
ATOM 1404 C CA . ARG A 1 195 ? 32.709 19.485 9.863 1.00 30.08 195 ARG A CA 1
ATOM 1405 C C . ARG A 1 195 ? 32.995 18.578 11.051 1.00 32.47 195 ARG A C 1
ATOM 1406 O O . ARG A 1 195 ? 33.465 19.055 12.082 1.00 30.56 195 ARG A O 1
ATOM 1414 N N . ILE A 1 196 ? 32.608 17.365 10.931 1.00 31.29 196 ILE A N 1
ATOM 1415 C CA . ILE A 1 196 ? 32.806 16.313 11.920 1.00 30.61 196 ILE A CA 1
ATOM 1416 C C . ILE A 1 196 ? 33.747 15.270 11.454 1.00 33.10 196 ILE A C 1
ATOM 1417 O O . ILE A 1 196 ? 33.565 14.574 10.437 1.00 32.05 196 ILE A O 1
ATOM 1422 N N . LYS A 1 197 ? 34.678 14.949 12.350 1.00 35.21 197 LYS A N 1
ATOM 1423 C CA . LYS A 1 197 ? 35.633 13.834 12.128 1.00 39.05 197 LYS A CA 1
ATOM 1424 C C . LYS A 1 197 ? 35.268 12.585 12.839 1.00 35.01 197 LYS A C 1
ATOM 1425 O O . LYS A 1 197 ? 35.466 11.527 12.324 1.00 49.00 197 LYS A O 1
ATOM 1431 N N . ASP A 1 198 ? 34.641 12.744 13.985 1.00 34.71 198 ASP A N 1
ATOM 1432 C CA . ASP A 1 198 ? 34.246 11.577 14.818 1.00 40.02 198 ASP A CA 1
ATOM 1433 C C . ASP A 1 198 ? 32.747 11.708 15.149 1.00 25.77 198 ASP A C 1
ATOM 1434 O O . ASP A 1 198 ? 32.318 12.531 15.965 1.00 30.80 198 ASP A O 1
ATOM 1439 N N . PHE A 1 199 ? 32.005 10.910 14.401 1.00 28.70 199 PHE A N 1
ATOM 1440 C CA . PHE A 1 199 ? 30.490 10.913 14.501 1.00 32.94 199 PHE A CA 1
ATOM 1441 C C . PHE A 1 199 ? 30.020 10.261 15.784 1.00 40.47 199 PHE A C 1
ATOM 1442 O O . PHE A 1 199 ? 28.889 10.440 16.194 1.00 36.44 199 PHE A O 1
ATOM 1450 N N . ARG A 1 200 ? 30.881 9.583 16.517 1.00 37.11 200 ARG A N 1
ATOM 1451 C CA . ARG A 1 200 ? 30.535 9.256 17.941 1.00 39.12 200 ARG A CA 1
ATOM 1452 C C . ARG A 1 200 ? 30.604 10.392 18.846 1.00 38.56 200 ARG A C 1
ATOM 1453 O O . ARG A 1 200 ? 30.005 10.334 19.926 1.00 47.63 200 ARG A O 1
ATOM 1461 N N . ARG A 1 201 ? 31.318 11.444 18.559 1.00 39.26 201 ARG A N 1
ATOM 1462 C CA . ARG A 1 201 ? 31.466 12.505 19.564 1.00 39.58 201 ARG A CA 1
ATOM 1463 C C . ARG A 1 201 ? 30.694 13.788 19.399 1.00 45.55 201 ARG A C 1
ATOM 1464 O O . ARG A 1 201 ? 30.660 14.680 20.322 1.00 41.81 201 ARG A O 1
ATOM 1472 N N . LYS A 1 202 ? 30.140 14.007 18.174 1.00 37.73 202 LYS A N 1
ATOM 1473 C CA . LYS A 1 202 ? 29.418 15.218 17.916 1.00 34.93 202 LYS A CA 1
ATOM 1474 C C . LYS A 1 202 ? 28.069 14.867 17.200 1.00 26.67 202 LYS A C 1
ATOM 1475 O O . LYS A 1 202 ? 28.043 14.020 16.339 1.00 31.35 202 LYS A O 1
ATOM 1481 N N . ILE A 1 203 ? 27.029 15.590 17.553 1.00 28.55 203 ILE A N 1
ATOM 1482 C CA . ILE A 1 203 ? 25.721 15.324 16.968 1.00 26.50 203 ILE A CA 1
ATOM 1483 C C . ILE A 1 203 ? 25.800 15.996 15.584 1.00 25.00 203 ILE A C 1
ATOM 1484 O O . ILE A 1 203 ? 26.148 17.138 15.503 1.00 27.48 203 ILE A O 1
ATOM 1489 N N . ALA A 1 204 ? 25.359 15.270 14.561 1.00 26.63 204 ALA A N 1
ATOM 1490 C CA . ALA A 1 204 ? 25.414 15.808 13.202 1.00 24.69 204 ALA A CA 1
ATOM 1491 C C . ALA A 1 204 ? 24.217 16.732 12.914 1.00 26.82 204 ALA A C 1
ATOM 1492 O O . ALA A 1 204 ? 23.081 16.374 13.225 1.00 25.54 204 ALA A O 1
ATOM 1494 N N . ILE A 1 205 ? 24.441 17.921 12.323 1.00 24.74 205 ILE A N 1
ATOM 1495 C CA . ILE A 1 205 ? 23.392 18.821 11.903 1.00 23.77 205 ILE A CA 1
ATOM 1496 C C . ILE A 1 205 ? 23.413 18.617 10.335 1.00 25.96 205 ILE A C 1
ATOM 1497 O O . ILE A 1 205 ? 24.416 18.918 9.668 1.00 23.37 205 ILE A O 1
ATOM 1502 N N . VAL A 1 206 ? 22.287 18.198 9.805 1.00 23.66 206 VAL A N 1
ATOM 1503 C CA . VAL A 1 206 ? 22.131 17.949 8.410 1.00 21.88 206 VAL A CA 1
ATOM 1504 C C . VAL A 1 206 ? 21.038 18.905 7.883 1.00 24.01 206 VAL A C 1
ATOM 1505 O O . VAL A 1 206 ? 19.845 18.793 8.222 1.00 23.95 206 VAL A O 1
ATOM 1509 N N . PRO A 1 207 ? 21.439 19.866 7.052 1.00 26.85 207 PRO A N 1
ATOM 1510 C CA . PRO A 1 207 ? 20.478 20.756 6.476 1.00 23.98 207 PRO A CA 1
ATOM 1511 C C . PRO A 1 207 ? 19.685 20.145 5.390 1.00 20.95 207 PRO A C 1
ATOM 1512 O O . PRO A 1 207 ? 20.234 19.439 4.516 1.00 22.86 207 PRO A O 1
ATOM 1516 N N . VAL A 1 208 ? 18.341 20.322 5.433 1.00 21.91 208 VAL A N 1
ATOM 1517 C CA . VAL A 1 208 ? 17.474 19.652 4.463 1.00 23.42 208 VAL A CA 1
ATOM 1518 C C . VAL A 1 208 ? 16.344 20.633 4.098 1.00 22.52 208 VAL A C 1
ATOM 1519 O O . VAL A 1 208 ? 16.087 21.609 4.826 1.00 23.03 208 VAL A O 1
ATOM 1523 N N . SER A 1 209 ? 15.670 20.244 3.073 1.00 23.05 209 SER A N 1
ATOM 1524 C CA . SER A 1 209 ? 14.303 20.834 2.748 1.00 24.03 209 SER A CA 1
ATOM 1525 C C . SER A 1 209 ? 13.266 19.736 2.537 1.00 21.39 209 SER A C 1
ATOM 1526 O O . SER A 1 209 ? 13.373 18.890 1.675 1.00 23.37 209 SER A O 1
ATOM 1529 N N . ALA A 1 210 ? 12.378 19.638 3.502 1.00 23.72 210 ALA A N 1
ATOM 1530 C CA . ALA A 1 210 ? 11.284 18.662 3.383 1.00 22.49 210 ALA A CA 1
ATOM 1531 C C . ALA A 1 210 ? 10.293 19.031 2.245 1.00 30.57 210 ALA A C 1
ATOM 1532 O O . ALA A 1 210 ? 9.593 18.167 1.748 1.00 30.07 210 ALA A O 1
ATOM 1534 N N . ARG A 1 211 ? 10.351 20.256 1.766 1.00 26.40 211 ARG A N 1
ATOM 1535 C CA . ARG A 1 211 ? 9.611 20.688 0.486 1.00 25.45 211 ARG A CA 1
ATOM 1536 C C . ARG A 1 211 ? 10.326 20.132 -0.752 1.00 24.51 211 ARG A C 1
ATOM 1537 O O . ARG A 1 211 ? 9.766 19.331 -1.498 1.00 25.88 211 ARG A O 1
ATOM 1545 N N . THR A 1 212 ? 11.598 20.515 -1.004 1.00 27.29 212 THR A N 1
ATOM 1546 C CA . THR A 1 212 ? 12.271 20.134 -2.212 1.00 27.63 212 THR A CA 1
ATOM 1547 C C . THR A 1 212 ? 13.011 18.873 -2.260 1.00 31.51 212 THR A C 1
ATOM 1548 O O . THR A 1 212 ? 13.314 18.399 -3.308 1.00 24.78 212 THR A O 1
ATOM 1552 N N . GLY A 1 213 ? 13.237 18.230 -1.095 1.00 26.88 213 GLY A N 1
ATOM 1553 C CA . GLY A 1 213 ? 14.050 17.082 -1.046 1.00 24.06 213 GLY A CA 1
ATOM 1554 C C . GLY A 1 213 ? 15.553 17.259 -0.953 1.00 25.64 213 GLY A C 1
ATOM 1555 O O . GLY A 1 213 ? 16.285 16.269 -0.874 1.00 27.00 213 GLY A O 1
ATOM 1556 N N . GLU A 1 214 ? 16.034 18.500 -1.018 1.00 25.35 214 GLU A N 1
ATOM 1557 C CA . GLU A 1 214 ? 17.487 18.779 -0.956 1.00 22.53 214 GLU A CA 1
ATOM 1558 C C . GLU A 1 214 ? 17.985 18.309 0.402 1.00 22.88 214 GLU A C 1
ATOM 1559 O O . GLU A 1 214 ? 17.283 18.563 1.417 1.00 25.57 214 GLU A O 1
ATOM 1565 N N . GLY A 1 215 ? 19.058 17.585 0.447 1.00 27.56 215 GLY A N 1
ATOM 1566 C CA . GLY A 1 215 ? 19.630 17.073 1.702 1.00 23.64 215 GLY A CA 1
ATOM 1567 C C . GLY A 1 215 ? 19.080 15.777 2.135 1.00 25.60 215 GLY A C 1
ATOM 1568 O O . GLY A 1 215 ? 19.709 15.147 3.022 1.00 24.40 215 GLY A O 1
ATOM 1569 N N . ILE A 1 216 ? 17.987 15.267 1.506 1.00 22.64 216 ILE A N 1
ATOM 1570 C CA . ILE A 1 216 ? 17.463 13.968 1.900 1.00 28.53 216 ILE A CA 1
ATOM 1571 C C . ILE A 1 216 ? 18.484 12.875 1.668 1.00 28.18 216 ILE A C 1
ATOM 1572 O O . ILE A 1 216 ? 18.556 11.912 2.461 1.00 25.75 216 ILE A O 1
ATOM 1577 N N . PRO A 1 217 ? 19.326 12.924 0.591 1.00 27.62 217 PRO A N 1
ATOM 1578 C CA . PRO A 1 217 ? 20.313 11.885 0.503 1.00 26.66 217 PRO A CA 1
ATOM 1579 C C . PRO A 1 217 ? 21.395 11.770 1.657 1.00 23.90 217 PRO A C 1
ATOM 1580 O O . PRO A 1 217 ? 21.641 10.641 2.141 1.00 28.89 217 PRO A O 1
ATOM 1584 N N . GLU A 1 218 ? 21.891 12.900 2.117 1.00 23.18 218 GLU A N 1
ATOM 1585 C CA . GLU A 1 218 ? 22.789 12.874 3.245 1.00 26.46 218 GLU A CA 1
ATOM 1586 C C . GLU A 1 218 ? 22.032 12.404 4.496 1.00 25.99 218 GLU A C 1
ATOM 1587 O O . GLU A 1 218 ? 22.605 11.693 5.294 1.00 24.97 218 GLU A O 1
ATOM 1593 N N . LEU A 1 219 ? 20.859 12.964 4.642 1.00 22.75 219 LEU A N 1
ATOM 1594 C CA . LEU A 1 219 ? 19.975 12.577 5.782 1.00 24.25 219 LEU A CA 1
ATOM 1595 C C . LEU A 1 219 ? 19.964 11.052 5.883 1.00 25.38 219 LEU A C 1
ATOM 1596 O O . LEU A 1 219 ? 20.223 10.524 7.006 1.00 25.52 219 LEU A O 1
ATOM 1601 N N . LEU A 1 220 ? 19.549 10.341 4.839 1.00 27.09 220 LEU A N 1
ATOM 1602 C CA . LEU A 1 220 ? 19.441 8.909 4.817 1.00 25.21 220 LEU A CA 1
ATOM 1603 C C . LEU A 1 220 ? 20.717 8.219 4.945 1.00 32.32 220 LEU A C 1
ATOM 1604 O O . LEU A 1 220 ? 20.775 7.244 5.684 1.00 25.69 220 LEU A O 1
ATOM 1609 N N . ALA A 1 221 ? 21.751 8.704 4.300 1.00 28.34 221 ALA A N 1
ATOM 1610 C CA . ALA A 1 221 ? 23.122 8.130 4.462 1.00 29.36 221 ALA A CA 1
ATOM 1611 C C . ALA A 1 221 ? 23.733 8.294 5.870 1.00 26.99 221 ALA A C 1
ATOM 1612 O O . ALA A 1 221 ? 24.340 7.308 6.373 1.00 27.79 221 ALA A O 1
ATOM 1614 N N . VAL A 1 222 ? 23.446 9.364 6.581 1.00 23.60 222 VAL A N 1
ATOM 1615 C CA . VAL A 1 222 ? 23.922 9.526 7.916 1.00 23.92 222 VAL A CA 1
ATOM 1616 C C . VAL A 1 222 ? 23.135 8.567 8.810 1.00 23.48 222 VAL A C 1
ATOM 1617 O O . VAL A 1 222 ? 23.696 7.940 9.683 1.00 27.51 222 VAL A O 1
ATOM 1621 N N . LEU A 1 223 ? 21.860 8.581 8.699 1.00 24.57 223 LEU A N 1
ATOM 1622 C CA . LEU A 1 223 ? 21.063 7.655 9.581 1.00 26.65 223 LEU A CA 1
ATOM 1623 C C . LEU A 1 223 ? 21.518 6.230 9.418 1.00 30.89 223 LEU A C 1
ATOM 1624 O O . LEU A 1 223 ? 21.726 5.525 10.422 1.00 29.92 223 LEU A O 1
ATOM 1629 N N . ALA A 1 224 ? 21.585 5.763 8.166 1.00 27.28 224 ALA A N 1
ATOM 1630 C CA . ALA A 1 224 ? 21.998 4.428 7.908 1.00 31.37 224 ALA A CA 1
ATOM 1631 C C . ALA A 1 224 ? 23.374 4.099 8.359 1.00 30.68 224 ALA A C 1
ATOM 1632 O O . ALA A 1 224 ? 23.574 3.029 9.023 1.00 30.03 224 ALA A O 1
ATOM 1634 N N . GLY A 1 225 ? 24.317 5.033 8.150 1.00 31.57 225 GLY A N 1
ATOM 1635 C CA . GLY A 1 225 ? 25.727 4.981 8.588 1.00 31.56 225 GLY A CA 1
ATOM 1636 C C . GLY A 1 225 ? 25.926 4.890 10.050 1.00 34.90 225 GLY A C 1
ATOM 1637 O O . GLY A 1 225 ? 26.626 4.001 10.554 1.00 31.78 225 GLY A O 1
ATOM 1638 N N . LEU A 1 226 ? 25.242 5.714 10.777 1.00 28.16 226 LEU A N 1
ATOM 1639 C CA . LEU A 1 226 ? 25.380 5.728 12.162 1.00 27.36 226 LEU A CA 1
ATOM 1640 C C . LEU A 1 226 ? 24.732 4.532 12.872 1.00 29.10 226 LEU A C 1
ATOM 1641 O O . LEU A 1 226 ? 25.334 4.009 13.843 1.00 29.46 226 LEU A O 1
ATOM 1646 N N . THR A 1 227 ? 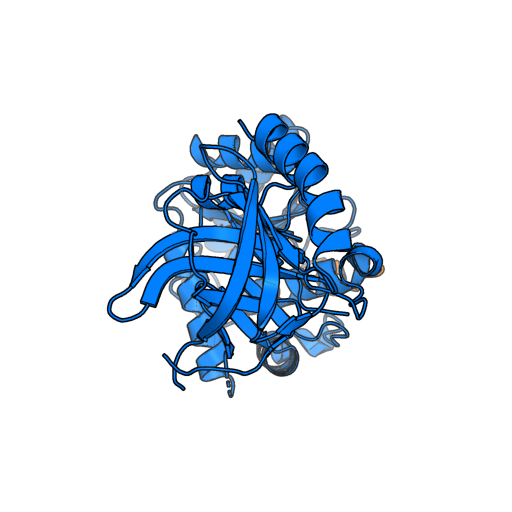23.566 4.122 12.402 1.00 30.32 227 THR A N 1
ATOM 1647 C CA . THR A 1 227 ? 22.876 3.046 13.075 1.00 30.74 227 THR A CA 1
ATOM 1648 C C . THR A 1 227 ? 23.607 1.733 12.816 1.00 34.10 227 THR A C 1
ATOM 1649 O O . THR A 1 227 ? 23.840 0.944 13.745 1.00 31.82 227 THR A O 1
ATOM 1653 N N . GLN A 1 228 ? 23.975 1.487 11.564 1.00 30.48 228 GLN A N 1
ATOM 1654 C CA . GLN A 1 228 ? 24.554 0.216 11.279 1.00 37.20 228 GLN A CA 1
ATOM 1655 C C . GLN A 1 228 ? 25.990 0.137 11.848 1.00 35.16 228 GLN A C 1
ATOM 1656 O O . GLN A 1 228 ? 26.474 -0.961 12.167 1.00 36.16 228 GLN A O 1
ATOM 1662 N N . THR A 1 229 ? 26.650 1.259 12.013 1.00 33.96 229 THR A N 1
ATOM 1663 C CA . THR A 1 229 ? 28.007 1.249 12.529 1.00 34.34 229 THR A CA 1
ATOM 1664 C C . THR A 1 229 ? 28.085 0.997 14.054 1.00 41.35 229 THR A C 1
ATOM 1665 O O . THR A 1 229 ? 28.959 0.275 14.512 1.00 38.65 229 THR A O 1
ATOM 1669 N N . TYR A 1 230 ? 27.242 1.718 14.827 1.00 32.79 230 TYR A N 1
ATOM 1670 C CA . TYR A 1 230 ? 27.378 1.889 16.245 1.00 34.39 230 TYR A CA 1
ATOM 1671 C C . TYR A 1 230 ? 26.320 1.088 17.050 1.00 32.05 230 TYR A C 1
ATOM 1672 O O . TYR A 1 230 ? 26.444 1.076 18.254 1.00 33.73 230 TYR A O 1
ATOM 1681 N N . LEU A 1 231 ? 25.249 0.592 16.439 1.00 36.26 231 LEU A N 1
ATOM 1682 C CA . LEU A 1 231 ? 24.114 -0.019 17.188 1.00 32.51 231 LEU A CA 1
ATOM 1683 C C . LEU A 1 231 ? 23.932 -1.479 16.890 1.00 36.58 231 LEU A C 1
ATOM 1684 O O . LEU A 1 231 ? 22.815 -2.028 17.082 1.00 36.13 231 LEU A O 1
ATOM 1689 N N . LYS A 1 232 ? 24.974 -2.183 16.378 1.00 33.61 232 LYS A N 1
ATOM 1690 C CA . LYS A 1 232 ? 24.758 -3.510 15.871 1.00 35.51 232 LYS A CA 1
ATOM 1691 C C . LYS A 1 232 ? 24.248 -4.467 17.034 1.00 34.85 232 LYS A C 1
ATOM 1692 O O . LYS A 1 232 ? 23.426 -5.305 16.740 1.00 36.99 232 LYS A O 1
ATOM 1698 N N . GLU A 1 233 ? 24.652 -4.172 18.262 1.00 36.08 233 GLU A N 1
ATOM 1699 C CA . GLU A 1 233 ? 24.241 -5.016 19.456 1.00 46.70 233 GLU A CA 1
ATOM 1700 C C . GLU A 1 233 ? 22.751 -4.867 19.678 1.00 48.39 233 GLU A C 1
ATOM 1701 O O . GLU A 1 233 ? 22.085 -5.868 19.896 1.00 42.60 233 GLU A O 1
ATOM 1707 N N . ARG A 1 234 ? 22.161 -3.668 19.577 1.00 38.29 234 ARG A N 1
ATOM 1708 C CA . ARG A 1 234 ? 20.712 -3.602 19.662 1.00 35.90 234 ARG A CA 1
ATOM 1709 C C . ARG A 1 234 ? 19.947 -4.082 18.519 1.00 39.31 234 ARG A C 1
ATOM 1710 O O . ARG A 1 234 ? 18.754 -4.323 18.685 1.00 38.63 234 ARG A O 1
ATOM 1718 N N . LEU A 1 235 ? 20.511 -4.058 17.297 1.00 29.90 235 LEU A N 1
ATOM 1719 C CA . LEU A 1 235 ? 19.843 -4.397 16.120 1.00 30.20 235 LEU A CA 1
ATOM 1720 C C . LEU A 1 235 ? 19.873 -5.899 15.737 1.00 26.01 235 LEU A C 1
ATOM 1721 O O . LEU A 1 235 ? 19.098 -6.322 14.840 1.00 31.19 235 LEU A O 1
ATOM 1726 N N . ARG A 1 236 ? 20.546 -6.679 16.557 1.00 37.13 236 ARG A N 1
ATOM 1727 C CA . ARG A 1 236 ? 20.640 -8.128 16.364 1.00 45.50 236 ARG A CA 1
ATOM 1728 C C . ARG A 1 236 ? 19.245 -8.755 16.435 1.00 37.60 236 ARG A C 1
ATOM 1729 O O . ARG A 1 236 ? 18.528 -8.483 17.394 1.00 39.82 236 ARG A O 1
ATOM 1737 N N . TYR A 1 237 ? 18.847 -9.459 15.402 1.00 33.93 237 TYR A N 1
ATOM 1738 C CA . TYR A 1 237 ? 17.592 -10.164 15.403 1.00 35.35 237 TYR A CA 1
ATOM 1739 C C . TYR A 1 237 ? 17.792 -11.461 16.262 1.00 47.24 237 TYR A C 1
ATOM 1740 O O . TYR A 1 237 ? 18.715 -12.147 16.022 1.00 40.90 237 TYR A O 1
ATOM 1749 N N . ALA A 1 238 ? 17.000 -11.749 17.285 1.00 42.27 238 ALA A N 1
ATOM 1750 C CA . ALA A 1 238 ? 17.028 -13.098 18.006 1.00 42.37 238 ALA A CA 1
ATOM 1751 C C . ALA A 1 238 ? 15.676 -13.764 17.765 1.00 45.64 238 ALA A C 1
ATOM 1752 O O . ALA A 1 238 ? 14.607 -13.178 18.053 1.00 41.66 238 ALA A O 1
ATOM 1754 N N . GLU A 1 239 ? 15.710 -14.941 17.184 1.00 43.21 239 GLU A N 1
ATOM 1755 C CA . GLU A 1 239 ? 14.534 -15.750 16.909 1.00 45.38 239 GLU A CA 1
ATOM 1756 C C . GLU A 1 239 ? 13.942 -16.098 18.310 1.00 44.52 239 GLU A C 1
ATOM 1757 O O . GLU A 1 239 ? 14.608 -16.505 19.162 1.00 47.57 239 GLU A O 1
ATOM 1763 N N . GLY A 1 240 ? 12.670 -15.878 18.518 1.00 41.76 240 GLY A N 1
ATOM 1764 C CA . GLY A 1 240 ? 12.099 -16.018 19.833 1.00 36.66 240 GLY A CA 1
ATOM 1765 C C . GLY A 1 240 ? 10.710 -15.382 19.776 1.00 37.42 240 GLY A C 1
ATOM 1766 O O . GLY A 1 240 ? 10.309 -14.770 18.741 1.00 34.47 240 GLY A O 1
ATOM 1767 N N . PRO A 1 241 ? 9.949 -15.520 20.862 1.00 37.58 241 PRO A N 1
ATOM 1768 C CA . PRO A 1 241 ? 8.643 -14.931 20.941 1.00 34.89 241 PRO A CA 1
ATOM 1769 C C . PRO A 1 241 ? 8.851 -13.344 20.862 1.00 27.01 241 PRO A C 1
ATOM 1770 O O . PRO A 1 241 ? 9.770 -12.819 21.395 1.00 31.21 241 PRO A O 1
ATOM 1774 N N . ALA A 1 242 ? 7.905 -12.672 20.249 1.00 29.07 242 ALA A N 1
ATOM 1775 C CA . ALA A 1 242 ? 7.964 -11.281 19.960 1.00 33.14 242 ALA A CA 1
ATOM 1776 C C . ALA A 1 242 ? 8.022 -10.471 21.199 1.00 33.83 242 ALA A C 1
ATOM 1777 O O . ALA A 1 242 ? 7.386 -10.770 22.209 1.00 28.13 242 ALA A O 1
ATOM 1779 N N . LYS A 1 243 ? 8.724 -9.350 21.107 1.00 28.28 243 LYS A N 1
ATOM 1780 C CA . LYS A 1 243 ? 8.674 -8.310 22.119 1.00 29.10 243 LYS A CA 1
ATOM 1781 C C . LYS A 1 243 ? 8.321 -6.996 21.401 1.00 31.21 243 LYS A C 1
ATOM 1782 O O . LYS A 1 243 ? 8.865 -6.758 20.314 1.00 27.09 243 LYS A O 1
ATOM 1788 N N . GLY A 1 244 ? 7.422 -6.199 22.012 1.00 28.63 244 GLY A N 1
ATOM 1789 C CA . GLY A 1 244 ? 6.867 -5.012 21.286 1.00 24.59 244 GLY A CA 1
ATOM 1790 C C . GLY A 1 244 ? 6.387 -3.984 22.251 1.00 28.56 244 GLY A C 1
ATOM 1791 O O . GLY A 1 244 ? 6.507 -4.167 23.523 1.00 27.26 244 GLY A O 1
ATOM 1792 N N . VAL A 1 245 ? 5.803 -2.953 21.659 1.00 27.24 245 VAL A N 1
ATOM 1793 C CA . VAL A 1 245 ? 5.169 -1.890 22.454 1.00 27.08 245 VAL A CA 1
ATOM 1794 C C . VAL A 1 245 ? 3.870 -1.544 21.795 1.00 29.25 245 VAL A C 1
ATOM 1795 O O . VAL A 1 245 ? 3.763 -1.468 20.563 1.00 26.53 245 VAL A O 1
ATOM 1799 N N . VAL A 1 246 ? 2.865 -1.135 22.583 1.00 24.41 246 VAL A N 1
ATOM 1800 C CA . VAL A 1 246 ? 1.595 -0.656 22.031 1.00 24.00 246 VAL A CA 1
ATOM 1801 C C . VAL A 1 246 ? 1.703 0.819 21.734 1.00 24.19 246 VAL A C 1
ATOM 1802 O O . VAL A 1 246 ? 2.004 1.612 22.622 1.00 27.97 246 VAL A O 1
ATOM 1806 N N . LEU A 1 247 ? 1.373 1.181 20.543 1.00 27.54 247 LEU A N 1
ATOM 1807 C CA . LEU A 1 247 ? 1.292 2.636 20.217 1.00 29.63 247 LEU A CA 1
ATOM 1808 C C . LEU A 1 247 ? -0.062 3.267 20.218 1.00 33.24 247 LEU A C 1
ATOM 1809 O O . LEU A 1 247 ? -0.164 4.379 20.660 1.00 36.03 247 LEU A O 1
ATOM 1814 N N . GLU A 1 248 ? -1.070 2.574 19.797 1.00 31.30 248 GLU A N 1
ATOM 1815 C CA . GLU A 1 248 ? -2.404 3.053 19.902 1.00 37.21 248 GLU A CA 1
ATOM 1816 C C . GLU A 1 248 ? -3.368 1.937 20.229 1.00 39.15 248 GLU A C 1
ATOM 1817 O O . GLU A 1 248 ? -3.146 0.769 19.833 1.00 37.21 248 GLU A O 1
ATOM 1823 N N . VAL A 1 249 ? -4.489 2.330 20.792 1.00 33.86 249 VAL A N 1
ATOM 1824 C CA . VAL A 1 249 ? -5.631 1.477 21.141 1.00 36.10 249 VAL A CA 1
ATOM 1825 C C . VAL A 1 249 ? -6.834 2.071 20.408 1.00 39.53 249 VAL A C 1
ATOM 1826 O O . VAL A 1 249 ? -7.126 3.276 20.542 1.00 43.23 249 VAL A O 1
ATOM 1830 N N . LYS A 1 250 ? -7.513 1.300 19.587 1.00 36.09 250 LYS A N 1
ATOM 1831 C C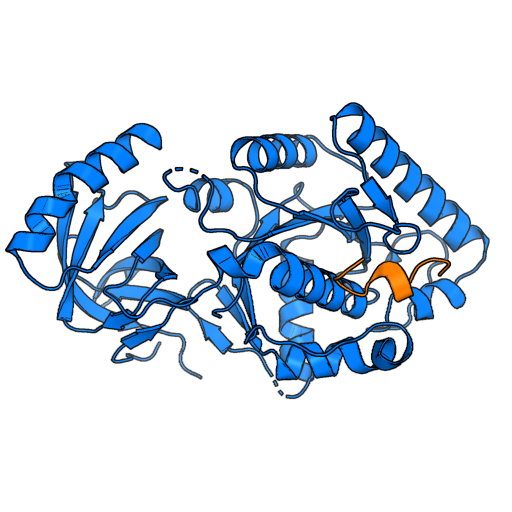A . LYS A 1 250 ? -8.674 1.794 18.948 1.00 45.36 250 LYS A CA 1
ATOM 1832 C C . LYS A 1 250 ? -9.624 0.728 18.597 1.00 42.35 250 LYS A C 1
ATOM 1833 O O . LYS A 1 250 ? -9.316 -0.434 18.591 1.00 38.43 250 LYS A O 1
ATOM 1839 N N . GLU A 1 251 ? -10.807 1.162 18.251 1.00 44.87 251 GLU A N 1
ATOM 1840 C CA . GLU A 1 251 ? -11.931 0.303 17.904 1.00 47.52 251 GLU A CA 1
ATOM 1841 C C . GLU A 1 251 ? -11.864 0.045 16.482 1.00 44.84 251 GLU A C 1
ATOM 1842 O O . GLU A 1 251 ? -11.669 0.944 15.670 1.00 47.66 251 GLU A O 1
ATOM 1848 N N . MET A 1 252 ? -12.070 -1.173 16.054 1.00 47.98 252 MET A N 1
ATOM 1849 C CA . MET A 1 252 ? -11.988 -1.441 14.607 1.00 42.48 252 MET A CA 1
ATOM 1850 C C . MET A 1 252 ? -13.207 -2.322 14.267 1.00 54.76 252 MET A C 1
ATOM 1851 O O . MET A 1 252 ? -13.490 -3.379 14.913 1.00 58.27 252 MET A O 1
ATOM 1856 N N . GLN A 1 253 ? -13.949 -1.888 13.250 1.00 55.44 253 GLN A N 1
ATOM 1857 C CA . GLN A 1 253 ? -15.221 -2.543 12.971 1.00 62.23 253 GLN A CA 1
ATOM 1858 C C . GLN A 1 253 ? -14.921 -3.915 12.433 1.00 54.66 253 GLN A C 1
ATOM 1859 O O . GLN A 1 253 ? -14.096 -4.082 11.519 1.00 59.93 253 GLN A O 1
ATOM 1865 N N . GLY A 1 254 ? -15.559 -4.912 13.049 1.00 58.21 254 GLY A N 1
ATOM 1866 C CA . GLY A 1 254 ? -15.325 -6.298 12.739 1.00 61.60 254 GLY A CA 1
ATOM 1867 C C . GLY A 1 254 ? -14.190 -7.004 13.499 1.00 70.17 254 GLY A C 1
ATOM 1868 O O . GLY A 1 254 ? -13.856 -8.131 13.118 1.00 71.07 254 GLY A O 1
ATOM 1869 N N . PHE A 1 255 ? -13.614 -6.347 14.542 1.00 56.04 255 PHE A N 1
ATOM 1870 C CA . PHE A 1 255 ? -12.492 -6.880 15.320 1.00 52.17 255 PHE A CA 1
ATOM 1871 C C . PHE A 1 255 ? -12.479 -6.360 16.710 1.00 47.37 255 PHE A C 1
ATOM 1872 O O . PHE A 1 255 ? -11.676 -6.834 17.447 1.00 57.79 255 PHE A O 1
ATOM 1880 N N . GLY A 1 256 ? -13.406 -5.455 17.104 1.00 50.14 256 GLY A N 1
ATOM 1881 C CA . GLY A 1 256 ? -13.399 -4.794 18.404 1.00 48.61 256 GLY A CA 1
ATOM 1882 C C . GLY A 1 256 ? -12.174 -3.926 18.658 1.00 44.56 256 GLY A C 1
ATOM 1883 O O . GLY A 1 256 ? -11.663 -3.304 17.714 1.00 51.69 256 GLY A O 1
ATOM 1884 N N . THR A 1 257 ? -11.757 -3.815 19.914 1.00 40.33 257 THR A N 1
ATOM 1885 C CA . THR A 1 257 ? -10.615 -3.060 20.242 1.00 40.66 257 THR A CA 1
ATOM 1886 C C . THR A 1 257 ? -9.391 -3.816 19.750 1.00 42.08 257 THR A C 1
ATOM 1887 O O . THR A 1 257 ? -9.157 -5.005 20.097 1.00 35.20 257 THR A O 1
ATOM 1891 N N . VAL A 1 258 ? -8.584 -3.101 18.967 1.00 38.53 258 VAL A N 1
ATOM 1892 C CA . VAL A 1 258 ? -7.351 -3.611 18.415 1.00 34.40 258 VAL A CA 1
ATOM 1893 C C . VAL A 1 258 ? -6.238 -2.707 18.964 1.00 31.58 258 VAL A C 1
ATOM 1894 O O . VAL A 1 258 ? -6.503 -1.563 19.493 1.00 33.06 258 VAL A O 1
ATOM 1898 N N . VAL A 1 259 ? -4.999 -3.177 18.857 1.00 32.33 259 VAL A N 1
ATOM 1899 C CA . VAL A 1 259 ? -3.863 -2.337 19.199 1.00 28.49 259 VAL A CA 1
ATOM 1900 C C . VAL A 1 259 ? -2.923 -2.271 17.960 1.00 33.03 259 VAL A C 1
ATOM 1901 O O . VAL A 1 259 ? -2.701 -3.264 17.223 1.00 30.55 259 VAL A O 1
ATOM 1905 N N . ASP A 1 260 ? -2.338 -1.108 17.816 1.00 30.07 260 ASP A N 1
ATOM 1906 C CA . ASP A 1 260 ? -1.260 -0.868 16.814 1.00 33.39 260 ASP A CA 1
ATOM 1907 C C . ASP A 1 260 ? 0.004 -0.906 17.596 1.00 28.95 260 ASP A C 1
ATOM 1908 O O . ASP A 1 260 ? 0.185 -0.164 18.562 1.00 29.63 260 ASP A O 1
ATOM 1913 N N . ALA A 1 261 ? 0.905 -1.768 17.189 1.00 26.42 261 ALA A N 1
ATOM 1914 C CA . ALA A 1 261 ? 2.098 -1.994 17.925 1.00 29.93 261 ALA A CA 1
ATOM 1915 C C . ALA A 1 261 ? 3.342 -1.932 17.018 1.00 26.53 261 ALA A C 1
ATOM 1916 O O . ALA A 1 261 ? 3.187 -2.033 15.858 1.00 28.65 261 ALA A O 1
ATOM 1918 N N . VAL A 1 262 ? 4.473 -1.856 17.657 1.00 26.01 262 VAL A N 1
ATOM 1919 C CA . VAL A 1 262 ? 5.786 -2.016 17.054 1.00 25.19 262 VAL A CA 1
ATOM 1920 C C . VAL A 1 262 ? 6.452 -3.207 17.690 1.00 30.24 262 VAL A C 1
ATOM 1921 O O . VAL A 1 262 ? 6.534 -3.320 18.881 1.00 28.39 262 VAL A O 1
ATOM 1925 N N . ILE A 1 263 ? 6.831 -4.142 16.861 1.00 24.70 263 ILE A N 1
ATOM 1926 C CA . ILE A 1 263 ? 7.517 -5.347 17.253 1.00 24.00 263 ILE A CA 1
ATOM 1927 C C . ILE A 1 263 ? 9.027 -5.036 17.022 1.00 25.86 263 ILE A C 1
ATOM 1928 O O . ILE A 1 263 ? 9.429 -4.700 15.861 1.00 29.62 263 ILE A O 1
ATOM 1933 N N . TYR A 1 264 ? 9.814 -5.109 18.086 1.00 26.32 264 TYR A N 1
ATOM 1934 C CA . TYR A 1 264 ? 11.259 -4.784 18.012 1.00 31.16 264 TYR A CA 1
ATOM 1935 C C . TYR A 1 264 ? 12.208 -5.985 18.168 1.00 32.80 264 TYR A C 1
ATOM 1936 O O . TYR A 1 264 ? 13.369 -5.884 17.879 1.00 27.48 264 TYR A O 1
ATOM 1945 N N . ASP A 1 265 ? 11.714 -7.115 18.642 1.00 30.63 265 ASP A N 1
ATOM 1946 C CA . ASP A 1 265 ? 12.416 -8.406 18.594 1.00 33.62 265 ASP A CA 1
ATOM 1947 C C . ASP A 1 265 ? 11.565 -9.617 18.441 1.00 33.33 265 ASP A C 1
ATOM 1948 O O . ASP A 1 265 ? 10.346 -9.580 18.696 1.00 30.14 265 ASP A O 1
ATOM 1953 N N . GLY A 1 266 ? 12.120 -10.641 17.815 1.00 32.01 266 GLY A N 1
ATOM 1954 C CA . GLY A 1 266 ? 11.371 -11.868 17.578 1.00 30.74 266 GLY A CA 1
ATOM 1955 C C . GLY A 1 266 ? 10.346 -11.872 16.492 1.00 33.02 266 GLY A C 1
ATOM 1956 O O . GLY A 1 266 ? 10.292 -10.980 15.551 1.00 32.25 266 GLY A O 1
ATOM 1957 N N . VAL A 1 267 ? 9.386 -12.790 16.637 1.00 30.72 267 VAL A N 1
ATOM 1958 C CA . VAL A 1 267 ? 8.343 -13.006 15.695 1.00 26.65 267 VAL A CA 1
ATOM 1959 C C . VAL A 1 267 ? 6.993 -13.152 16.365 1.00 33.97 267 VAL A C 1
ATOM 1960 O O . VAL A 1 267 ? 6.939 -13.698 17.441 1.00 32.13 267 VAL A O 1
ATOM 1964 N N . LEU A 1 268 ? 5.982 -12.484 15.815 1.00 30.43 268 LEU A N 1
ATOM 1965 C CA . LEU A 1 268 ? 4.639 -12.514 16.318 1.00 33.13 268 LEU A CA 1
ATOM 1966 C C . LEU A 1 268 ? 3.816 -13.265 15.377 1.00 34.90 268 LEU A C 1
ATOM 1967 O O . LEU A 1 268 ? 3.714 -12.962 14.160 1.00 30.89 268 LEU A O 1
ATOM 1972 N N . LYS A 1 269 ? 3.117 -14.314 15.895 1.00 29.97 269 LYS A N 1
ATOM 1973 C CA . LYS A 1 269 ? 2.300 -15.076 15.023 1.00 28.80 269 LYS A CA 1
ATOM 1974 C C . LYS A 1 269 ? 0.849 -15.087 15.325 1.00 29.01 269 LYS A C 1
ATOM 1975 O O . LYS A 1 269 ? 0.431 -15.007 16.475 1.00 29.91 269 LYS A O 1
ATOM 1981 N N . LYS A 1 270 ? 0.057 -15.358 14.319 1.00 32.54 270 LYS A N 1
ATOM 1982 C CA . LYS A 1 270 ? -1.364 -15.586 14.540 1.00 36.37 270 LYS A CA 1
ATOM 1983 C C . LYS A 1 270 ? -1.481 -16.829 15.528 1.00 33.91 270 LYS A C 1
ATOM 1984 O O . LYS A 1 270 ? -0.623 -17.737 15.505 1.00 33.70 270 LYS A O 1
ATOM 1990 N N . GLU A 1 271 ? -2.380 -16.710 16.483 1.00 36.59 271 GLU A N 1
ATOM 1991 C CA . GLU A 1 271 ? -2.598 -17.650 17.610 1.00 37.22 271 GLU A CA 1
ATOM 1992 C C . GLU A 1 271 ? -1.618 -17.689 18.686 1.00 36.74 271 GLU A C 1
ATOM 1993 O O . GLU A 1 271 ? -1.768 -18.450 19.673 1.00 35.46 271 GLU A O 1
ATOM 1999 N N . ASP A 1 272 ? -0.635 -16.787 18.650 1.00 34.37 272 ASP A N 1
ATOM 2000 C CA . ASP A 1 272 ? 0.259 -16.662 19.810 1.00 31.38 272 ASP A CA 1
ATOM 2001 C C . ASP A 1 272 ? -0.466 -16.151 21.065 1.00 31.47 272 ASP A C 1
ATOM 2002 O O . ASP A 1 272 ? -1.254 -15.181 21.018 1.00 28.70 272 ASP A O 1
ATOM 2007 N N . ILE A 1 273 ? -0.066 -16.655 22.214 1.00 27.30 273 ILE A N 1
ATOM 2008 C CA . ILE A 1 273 ? -0.498 -16.021 23.446 1.00 31.92 273 ILE A CA 1
ATOM 2009 C C . ILE A 1 273 ? 0.357 -14.727 23.659 1.00 30.36 273 ILE A C 1
ATOM 2010 O O . ILE A 1 273 ? 1.599 -14.728 23.464 1.00 30.33 273 ILE A O 1
ATOM 2015 N N . ILE A 1 274 ? -0.321 -13.699 24.155 1.00 33.84 274 ILE A N 1
ATOM 2016 C CA . ILE A 1 274 ? 0.351 -12.444 24.496 1.00 29.86 274 ILE A CA 1
ATOM 2017 C C . ILE A 1 274 ? -0.095 -11.945 25.829 1.00 29.41 274 ILE A C 1
ATOM 2018 O O . ILE A 1 274 ? -1.268 -12.191 26.189 1.00 29.90 274 ILE A O 1
ATOM 2023 N N . VAL A 1 275 ? 0.823 -11.250 26.456 1.00 28.63 275 VAL A N 1
ATOM 2024 C CA . VAL A 1 275 ? 0.683 -10.488 27.692 1.00 26.93 275 VAL A CA 1
ATOM 2025 C C . VAL A 1 275 ? 0.903 -8.992 27.434 1.00 34.76 275 VAL A C 1
ATOM 2026 O O . VAL A 1 275 ? 1.908 -8.583 26.836 1.00 30.93 275 VAL A O 1
ATOM 2030 N N . VAL A 1 276 ? -0.059 -8.227 27.849 1.00 29.83 276 VAL A N 1
ATOM 2031 C CA . VAL A 1 276 ? -0.030 -6.778 27.704 1.00 30.71 276 VAL A CA 1
ATOM 2032 C C . VAL A 1 276 ? -0.605 -6.117 28.935 1.00 34.18 276 VAL A C 1
ATOM 2033 O O . VAL A 1 276 ? -1.342 -6.745 29.697 1.00 32.45 276 VAL A O 1
ATOM 2037 N N . GLY A 1 277 ? -0.202 -4.890 29.151 1.00 31.58 277 GLY A N 1
ATOM 2038 C CA . GLY A 1 277 ? -0.648 -4.106 30.286 1.00 27.23 277 GLY A CA 1
ATOM 2039 C C . GLY A 1 277 ? -1.911 -3.461 30.108 1.00 32.51 277 GLY A C 1
ATOM 2040 O O . GLY A 1 277 ? -2.100 -2.724 29.148 1.00 34.03 277 GLY A O 1
ATOM 2041 N N . GLY A 1 278 ? -2.808 -3.581 31.115 1.00 36.25 278 GLY A N 1
ATOM 2042 C CA . GLY A 1 278 ? -4.027 -2.803 31.047 1.00 32.09 278 GLY A CA 1
ATOM 2043 C C . GLY A 1 278 ? -4.330 -2.064 32.369 1.00 35.93 278 GLY A C 1
ATOM 2044 O O . GLY A 1 278 ? -3.624 -2.210 33.334 1.00 41.75 278 GLY A O 1
ATOM 2045 N N . ARG A 1 279 ? -5.400 -1.302 32.354 1.00 37.62 279 ARG A N 1
ATOM 2046 C CA . ARG A 1 279 ? -5.737 -0.358 33.473 1.00 45.89 279 ARG A CA 1
ATOM 2047 C C . ARG A 1 279 ? -6.135 -1.188 34.714 1.00 45.63 279 ARG A C 1
ATOM 2048 O O . ARG A 1 279 ? -5.754 -0.824 35.776 1.00 50.56 279 ARG A O 1
ATOM 2056 N N . GLU A 1 280 ? -6.730 -2.357 34.552 1.00 46.52 280 GLU A N 1
ATOM 2057 C CA . GLU A 1 280 ? -7.110 -3.168 35.705 1.00 57.58 280 GLU A CA 1
ATOM 2058 C C . GLU A 1 280 ? -6.130 -4.333 35.934 1.00 59.27 280 GLU A C 1
ATOM 2059 O O . GLU A 1 280 ? -6.391 -5.248 36.716 1.00 54.91 280 GLU A O 1
ATOM 2065 N N . GLY A 1 281 ? -4.953 -4.264 35.316 1.00 43.67 281 GLY A N 1
ATOM 2066 C CA . GLY A 1 281 ? -3.897 -5.227 35.557 1.00 45.80 281 GLY A CA 1
ATOM 2067 C C . GLY A 1 281 ? -3.498 -5.849 34.201 1.00 39.11 281 GLY A C 1
ATOM 2068 O O . GLY A 1 281 ? -4.030 -5.477 33.176 1.00 36.89 281 GLY A O 1
ATOM 2069 N N . PRO A 1 282 ? -2.587 -6.830 34.229 1.00 40.44 282 PRO A N 1
ATOM 2070 C CA . PRO A 1 282 ? -2.032 -7.486 33.073 1.00 36.00 282 PRO A CA 1
ATOM 2071 C C . PRO A 1 282 ? -3.066 -8.294 32.391 1.00 38.54 282 PRO A C 1
ATOM 2072 O O . PRO A 1 282 ? -3.841 -8.931 33.048 1.00 33.67 282 PRO A O 1
ATOM 2076 N N . ILE A 1 283 ? -3.115 -8.185 31.065 1.00 28.80 283 ILE A N 1
ATOM 2077 C CA . ILE A 1 283 ? -4.046 -8.859 30.159 1.00 31.52 283 ILE A CA 1
ATOM 2078 C C . ILE A 1 283 ? -3.360 -10.031 29.492 1.00 33.00 283 ILE A C 1
ATOM 2079 O O . ILE A 1 283 ? -2.247 -9.874 28.963 1.00 30.40 283 ILE A O 1
ATOM 2084 N N . VAL A 1 284 ? -3.983 -11.214 29.501 1.00 32.18 284 VAL A N 1
ATOM 2085 C CA . VAL A 1 284 ? -3.389 -12.419 28.887 1.00 30.09 284 VAL A CA 1
ATOM 2086 C C . VAL A 1 284 ? -4.364 -12.804 27.943 1.00 29.48 284 VAL A C 1
ATOM 2087 O O . VAL A 1 284 ? -5.561 -13.028 28.262 1.00 32.29 284 VAL A O 1
ATOM 2091 N N . THR A 1 285 ? -3.963 -12.844 26.694 1.00 29.85 285 THR A N 1
ATOM 2092 C CA . THR A 1 285 ? -4.903 -13.117 25.631 1.00 25.04 285 THR A CA 1
ATOM 2093 C C . THR A 1 285 ? -4.217 -13.911 24.504 1.00 31.29 285 THR A C 1
ATOM 2094 O O . THR A 1 285 ? -3.130 -14.528 24.707 1.00 31.64 285 THR A O 1
ATOM 2098 N N . ARG A 1 286 ? -4.893 -13.964 23.396 1.00 30.00 286 ARG A N 1
ATOM 2099 C CA . ARG A 1 286 ? -4.331 -14.709 22.283 1.00 34.24 286 ARG A CA 1
ATOM 2100 C C . ARG A 1 286 ? -4.575 -13.987 20.945 1.00 27.21 286 ARG A C 1
ATOM 2101 O O . ARG A 1 286 ? -5.712 -13.637 20.661 1.00 30.98 286 ARG A O 1
ATOM 2109 N N . VAL A 1 287 ? -3.568 -13.892 20.099 1.00 32.54 287 VAL A N 1
ATOM 2110 C CA . VAL A 1 287 ? -3.772 -13.202 18.797 1.00 30.79 287 VAL A CA 1
ATOM 2111 C C . VAL A 1 287 ? -4.796 -13.871 17.931 1.00 33.25 287 VAL A C 1
ATOM 2112 O O . VAL A 1 287 ? -4.589 -15.002 17.498 1.00 33.02 287 VAL A O 1
ATOM 2116 N N . ARG A 1 288 ? -5.856 -13.178 17.596 1.00 30.73 288 ARG A N 1
ATOM 2117 C CA . ARG A 1 288 ? -6.792 -13.678 16.630 1.00 35.99 288 ARG A CA 1
ATOM 2118 C C . ARG A 1 288 ? -6.499 -13.326 15.158 1.00 40.22 288 ARG A C 1
ATOM 2119 O O . ARG A 1 288 ? -6.626 -14.179 14.242 1.00 33.79 288 ARG A O 1
ATOM 2127 N N . ALA A 1 289 ? -6.029 -12.112 14.937 1.00 36.79 289 ALA A N 1
ATOM 2128 C CA . ALA A 1 289 ? -5.615 -11.722 13.556 1.00 32.83 289 ALA A CA 1
ATOM 2129 C C . ALA A 1 289 ? -4.420 -10.727 13.680 1.00 30.64 289 ALA A C 1
ATOM 2130 O O . ALA A 1 289 ? -4.345 -9.980 14.670 1.00 31.78 289 ALA A O 1
ATOM 2132 N N . LEU A 1 290 ? -3.487 -10.801 12.712 1.00 32.00 290 LEU A N 1
ATOM 2133 C CA . LEU A 1 290 ? -2.530 -9.758 12.521 1.00 31.08 290 LEU A CA 1
ATOM 2134 C C . LEU A 1 290 ? -2.882 -9.057 11.213 1.00 29.97 290 LEU A C 1
ATOM 2135 O O . LEU A 1 290 ? -2.991 -9.708 10.129 1.00 33.72 290 LEU A O 1
ATOM 2140 N N . LEU A 1 291 ? -3.027 -7.758 11.293 1.00 32.79 291 LEU A N 1
ATOM 2141 C CA . LEU A 1 291 ? -3.456 -6.933 10.089 1.00 32.19 291 LEU A CA 1
ATOM 2142 C C . LEU A 1 291 ? -2.323 -5.991 9.645 1.00 34.90 291 LEU A C 1
ATOM 2143 O O . LEU A 1 291 ? -1.651 -5.352 10.496 1.00 30.89 291 LEU A O 1
ATOM 2148 N N . MET A 1 292 ? -2.162 -5.876 8.321 1.00 33.95 292 MET A N 1
ATOM 2149 C CA . MET A 1 292 ? -1.199 -4.988 7.655 1.00 31.43 292 MET A CA 1
ATOM 2150 C C . MET A 1 292 ? -1.940 -4.261 6.524 1.00 37.04 292 MET A C 1
ATOM 2151 O O . MET A 1 292 ? -3.094 -4.663 6.083 1.00 35.64 292 MET A O 1
ATOM 2156 N N . PRO A 1 293 ? -1.369 -3.146 6.077 1.00 36.17 293 PRO A N 1
ATOM 2157 C CA . PRO A 1 293 ? -2.030 -2.472 4.952 1.00 42.90 293 PRO A CA 1
ATOM 2158 C C . PRO A 1 293 ? -2.038 -3.327 3.666 1.00 33.23 293 PRO A C 1
ATOM 2159 O O . PRO A 1 293 ? -1.136 -4.004 3.375 1.00 38.51 293 PRO A O 1
ATOM 2163 N N . ALA A 1 294 ? -3.166 -3.278 2.968 1.00 38.89 294 ALA A N 1
ATOM 2164 C CA . ALA A 1 294 ? -3.346 -3.947 1.651 1.00 44.33 294 ALA A CA 1
ATOM 2165 C C . ALA A 1 294 ? -2.428 -3.291 0.656 1.00 51.88 294 ALA A C 1
ATOM 2166 O O . ALA A 1 294 ? -2.141 -2.049 0.821 1.00 49.00 294 ALA A O 1
ATOM 2168 N N . PRO A 1 295 ? -1.915 -4.048 -0.349 1.00 54.80 295 PRO A N 1
ATOM 2169 C CA . PRO A 1 295 ? -0.811 -3.382 -1.201 1.00 62.89 295 PRO A CA 1
ATOM 2170 C C . PRO A 1 295 ? -1.259 -2.540 -2.437 1.00 59.06 295 PRO A C 1
ATOM 2171 O O . PRO A 1 295 ? -2.445 -2.292 -2.571 1.00 65.59 295 PRO A O 1
ATOM 2175 N N . PHE A 1 306 ? -6.917 -3.195 4.563 1.00 43.17 306 PHE A N 1
ATOM 2176 C CA . PHE A 1 306 ? -6.122 -4.177 5.365 1.00 37.15 306 PHE A CA 1
ATOM 2177 C C . PHE A 1 306 ? -6.121 -5.642 4.830 1.00 50.10 306 PHE A C 1
ATOM 2178 O O . PHE A 1 306 ? -7.065 -6.070 4.230 1.00 56.42 306 PHE A O 1
ATOM 2186 N N . VAL A 1 307 ? -5.039 -6.375 5.016 1.00 42.05 307 VAL A N 1
ATOM 2187 C CA . VAL A 1 307 ? -4.934 -7.787 4.784 1.00 41.28 307 VAL A CA 1
ATOM 2188 C C . VAL A 1 307 ? -4.424 -8.504 6.030 1.00 43.14 307 VAL A C 1
ATOM 2189 O O . VAL A 1 307 ? -3.643 -7.928 6.772 1.00 39.58 307 VAL A O 1
ATOM 2193 N N . GLN A 1 308 ? -4.843 -9.735 6.246 1.00 36.93 308 GLN A N 1
ATOM 2194 C CA . GLN A 1 308 ? -4.305 -10.625 7.306 1.00 36.31 308 GLN A CA 1
ATOM 2195 C C . GLN A 1 308 ? -3.024 -11.203 6.901 1.00 40.81 308 GLN A C 1
ATOM 2196 O O . GLN A 1 308 ? -2.821 -11.523 5.732 1.00 42.95 308 GLN A O 1
ATOM 2202 N N . VAL A 1 309 ? -2.068 -11.324 7.839 1.00 37.46 309 VAL A N 1
ATOM 2203 C CA . VAL A 1 309 ? -0.840 -12.028 7.617 1.00 39.14 309 VAL A CA 1
ATOM 2204 C C . VAL A 1 309 ? -0.737 -13.056 8.702 1.00 39.81 309 VAL A C 1
ATOM 2205 O O . VAL A 1 309 ? -1.274 -12.867 9.767 1.00 35.55 309 VAL A O 1
ATOM 2209 N N . ASP A 1 310 ? 0.024 -14.108 8.452 1.00 37.67 310 ASP A N 1
ATOM 2210 C CA . ASP A 1 310 ? 0.232 -15.155 9.471 1.00 41.86 310 ASP A CA 1
ATOM 2211 C C . ASP A 1 310 ? 1.229 -14.812 10.527 1.00 38.38 310 ASP A C 1
ATOM 2212 O O . ASP A 1 310 ? 1.213 -15.378 11.608 1.00 33.28 310 ASP A O 1
ATOM 2217 N N . ARG A 1 311 ? 2.197 -13.967 10.219 1.00 32.03 311 ARG A N 1
ATOM 2218 C CA . ARG A 1 311 ? 3.227 -13.552 11.166 1.00 32.57 311 ARG A CA 1
ATOM 2219 C C . ARG A 1 311 ? 3.920 -12.277 10.722 1.00 36.68 311 ARG A C 1
ATOM 2220 O O . ARG A 1 311 ? 3.816 -11.898 9.606 1.00 31.03 311 ARG A O 1
ATOM 2228 N N . VAL A 1 312 ? 4.575 -11.640 11.657 1.00 31.59 312 VAL A N 1
ATOM 2229 C CA . VAL A 1 312 ? 5.450 -10.492 11.403 1.00 32.78 312 VAL A CA 1
ATOM 2230 C C . VAL A 1 312 ? 6.718 -10.669 12.179 1.00 29.97 312 VAL A C 1
ATOM 2231 O O . VAL A 1 312 ? 6.707 -11.028 13.320 1.00 33.38 312 VAL A O 1
ATOM 2235 N N . TYR A 1 313 ? 7.836 -10.315 11.579 1.00 27.95 313 TYR A N 1
ATOM 2236 C CA . TYR A 1 313 ? 9.125 -10.298 12.183 1.00 32.49 313 TYR A CA 1
ATOM 2237 C C . TYR A 1 313 ? 9.562 -8.877 12.551 1.00 32.30 313 TYR A C 1
ATOM 2238 O O . TYR A 1 313 ? 9.242 -7.890 11.83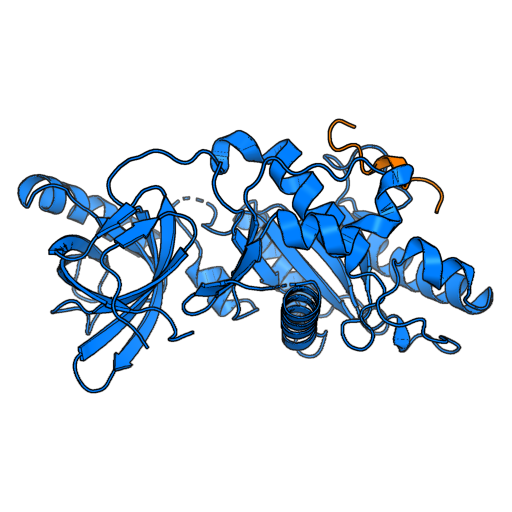0 1.00 32.65 313 TYR A O 1
ATOM 2247 N N . ALA A 1 314 ? 10.277 -8.777 13.623 1.00 28.30 314 ALA A N 1
ATOM 2248 C CA . ALA A 1 314 ? 10.938 -7.518 13.970 1.00 31.92 314 ALA A CA 1
ATOM 2249 C C . ALA A 1 314 ? 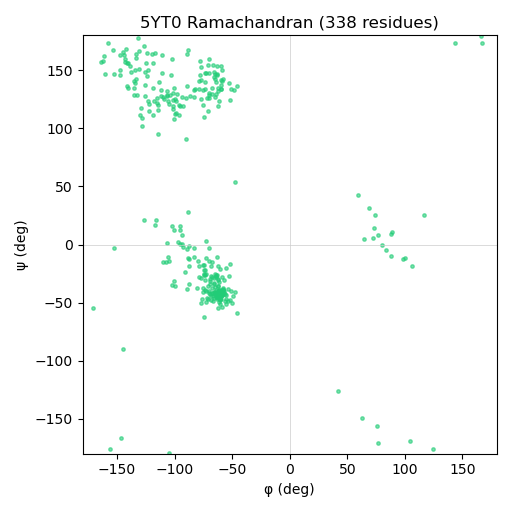11.787 -7.024 12.765 1.00 35.03 314 ALA A C 1
ATOM 2250 O O . ALA A 1 314 ? 12.404 -7.866 12.097 1.00 30.36 314 ALA A O 1
ATOM 2252 N N . ALA A 1 315 ? 11.787 -5.730 12.460 1.00 29.34 315 ALA A N 1
ATOM 2253 C CA . ALA A 1 315 ? 11.037 -4.630 13.123 1.00 31.27 315 ALA A CA 1
ATOM 2254 C C . ALA A 1 315 ? 9.778 -4.432 12.238 1.00 33.25 315 ALA A C 1
ATOM 2255 O O . ALA A 1 315 ? 9.863 -4.452 11.026 1.00 29.48 315 ALA A O 1
ATOM 2257 N N . ALA A 1 316 ? 8.613 -4.424 12.852 1.00 25.65 316 ALA A N 1
ATOM 2258 C CA . ALA A 1 316 ? 7.383 -4.201 12.198 1.00 26.25 316 ALA A CA 1
ATOM 2259 C C . ALA A 1 316 ? 6.421 -3.320 12.949 1.00 30.68 316 ALA A C 1
ATOM 2260 O O . ALA A 1 316 ? 6.420 -3.322 14.213 1.00 28.47 316 ALA A O 1
ATOM 2262 N N . GLY A 1 317 ? 5.551 -2.653 12.185 1.00 27.32 317 GLY A N 1
ATOM 2263 C CA . GLY A 1 317 ? 4.325 -2.034 12.733 1.00 28.11 317 GLY A CA 1
ATOM 2264 C C . GLY A 1 317 ? 3.165 -2.873 12.319 1.00 29.06 317 GLY A C 1
ATOM 2265 O O . GLY A 1 317 ? 2.905 -3.072 11.110 1.00 28.44 317 GLY A O 1
ATOM 2266 N N . VAL A 1 318 ? 2.385 -3.341 13.312 1.00 29.20 318 VAL A N 1
ATOM 2267 C CA . VAL A 1 318 ? 1.330 -4.299 12.973 1.00 26.69 318 VAL A CA 1
ATOM 2268 C C . VAL A 1 318 ? 0.132 -3.920 13.815 1.00 26.33 318 VAL A C 1
ATOM 2269 O O . VAL A 1 318 ? 0.225 -3.326 14.925 1.00 29.34 318 VAL A O 1
ATOM 2273 N N . ARG A 1 319 ? -1.020 -4.319 13.328 1.00 25.54 319 ARG A N 1
ATOM 2274 C CA . ARG A 1 319 ? -2.243 -4.163 14.073 1.00 26.56 319 ARG A CA 1
ATOM 2275 C C . ARG A 1 319 ? -2.667 -5.576 14.579 1.00 27.12 319 ARG A C 1
ATOM 2276 O O . ARG A 1 319 ? -2.745 -6.525 13.744 1.00 29.31 319 ARG A O 1
ATOM 2284 N N . ILE A 1 320 ? -2.918 -5.631 15.848 1.00 28.08 320 ILE A N 1
ATOM 2285 C CA . ILE A 1 320 ? -3.156 -6.937 16.558 1.00 30.72 320 ILE A CA 1
ATOM 2286 C C . ILE A 1 320 ? -4.643 -6.966 17.073 1.00 29.84 320 ILE A C 1
ATOM 2287 O O . ILE A 1 320 ? -5.076 -6.077 17.760 1.00 31.59 320 ILE A O 1
ATOM 2292 N N . ALA A 1 321 ? -5.435 -7.894 16.540 1.00 29.41 321 ALA A N 1
ATOM 2293 C CA . ALA A 1 321 ? -6.794 -8.171 17.005 1.00 31.73 321 ALA A CA 1
ATOM 2294 C C . ALA A 1 321 ? -6.679 -9.389 17.920 1.00 33.24 321 ALA A C 1
ATOM 2295 O O . ALA A 1 321 ? -6.061 -10.407 17.565 1.00 33.81 321 ALA A O 1
ATOM 2297 N N . ALA A 1 322 ? -7.147 -9.181 19.119 1.00 31.68 322 ALA A N 1
ATOM 2298 C CA . ALA A 1 322 ? -7.181 -10.221 20.184 1.00 32.78 322 ALA A CA 1
ATOM 2299 C C . ALA A 1 322 ? -8.332 -9.861 21.084 1.00 35.05 322 ALA A C 1
ATOM 2300 O O . ALA A 1 322 ? -8.543 -8.615 21.390 1.00 34.54 322 ALA A O 1
ATOM 2302 N N . PRO A 1 323 ? -9.002 -10.882 21.660 1.00 36.69 323 PRO A N 1
ATOM 2303 C CA . PRO A 1 323 ? -9.945 -10.469 22.755 1.00 34.73 323 PRO A CA 1
ATOM 2304 C C . PRO A 1 323 ? -9.388 -9.832 23.956 1.00 31.37 323 PRO A C 1
ATOM 2305 O O . PRO A 1 323 ? -8.272 -10.083 24.297 1.00 29.45 323 PRO A O 1
ATOM 2309 N N . GLY A 1 324 ? -10.193 -8.997 24.649 1.00 31.50 324 GLY A N 1
ATOM 2310 C CA . GLY A 1 324 ? -9.845 -8.412 25.894 1.00 32.76 324 GLY A CA 1
ATOM 2311 C C . GLY A 1 324 ? -8.856 -7.291 25.981 1.00 27.55 324 GLY A C 1
ATOM 2312 O O . GLY A 1 324 ? -8.250 -7.019 27.034 1.00 32.38 324 GLY A O 1
ATOM 2313 N N . LEU A 1 325 ? -8.738 -6.559 24.890 1.00 29.30 325 LEU A N 1
ATOM 2314 C CA . LEU A 1 325 ? -7.774 -5.463 24.813 1.00 31.99 325 LEU A CA 1
ATOM 2315 C C . LEU A 1 325 ? -8.414 -4.063 25.155 1.00 41.22 325 LEU A C 1
ATOM 2316 O O . LEU A 1 325 ? -7.744 -3.054 25.077 1.00 33.00 325 LEU A O 1
ATOM 2321 N N . ASP A 1 326 ? -9.735 -4.014 25.487 1.00 39.77 326 ASP A N 1
ATOM 2322 C CA . ASP A 1 326 ? -10.408 -2.740 25.781 1.00 40.31 326 ASP A CA 1
ATOM 2323 C C . ASP A 1 326 ? -9.648 -1.839 26.732 1.00 36.65 326 ASP A C 1
ATOM 2324 O O . ASP A 1 326 ? -9.596 -0.618 26.580 1.00 40.78 326 ASP A O 1
ATOM 2329 N N . ASP A 1 327 ? -9.054 -2.380 27.749 1.00 36.00 327 ASP A N 1
ATOM 2330 C CA . ASP A 1 327 ? -8.409 -1.557 28.781 1.00 38.01 327 ASP A CA 1
ATOM 2331 C C . ASP A 1 327 ? -6.867 -1.439 28.655 1.00 28.70 327 ASP A C 1
ATOM 2332 O O . ASP A 1 327 ? -6.228 -1.001 29.598 1.00 34.30 327 ASP A O 1
ATOM 2337 N N . VAL A 1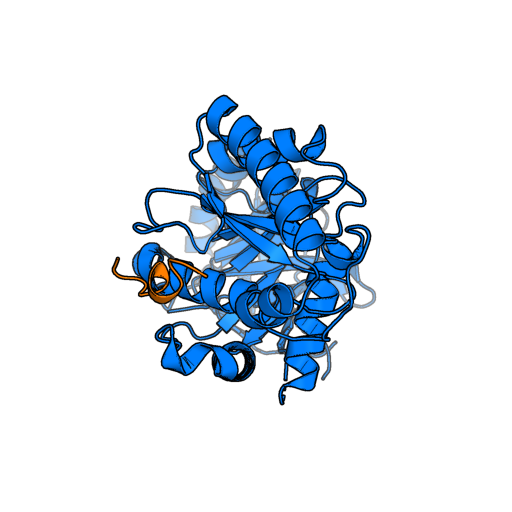 328 ? -6.293 -1.867 27.515 1.00 33.47 328 VAL A N 1
ATOM 2338 C CA . VAL A 1 328 ? -4.823 -1.747 27.313 1.00 30.68 328 VAL A CA 1
ATOM 2339 C C . VAL A 1 328 ? -4.362 -0.312 27.401 1.00 30.32 328 VAL A C 1
ATOM 2340 O O . VAL A 1 328 ? -5.056 0.558 26.883 1.00 35.02 328 VAL A O 1
ATOM 2344 N N . ILE A 1 329 ? -3.221 -0.107 28.014 1.00 34.21 329 ILE A N 1
ATOM 2345 C CA . ILE A 1 329 ? -2.607 1.173 28.193 1.00 34.97 329 ILE A CA 1
ATOM 2346 C C . ILE A 1 329 ? -1.618 1.404 26.988 1.00 37.01 329 ILE A C 1
ATOM 2347 O O . ILE A 1 329 ? -0.681 0.604 26.841 1.00 33.75 329 ILE A O 1
ATOM 2352 N N . ALA A 1 330 ? -1.839 2.433 26.198 1.00 33.77 330 ALA A N 1
ATOM 2353 C CA . ALA A 1 330 ? -0.800 2.883 25.241 1.00 41.14 330 ALA A CA 1
ATOM 2354 C C . ALA A 1 330 ? 0.558 3.093 25.911 1.00 34.02 330 ALA A C 1
ATOM 2355 O O . ALA A 1 330 ? 0.705 3.662 27.020 1.00 34.30 330 ALA A O 1
ATOM 2357 N N . GLY A 1 331 ? 1.599 2.578 25.272 1.00 31.71 331 GLY A N 1
ATOM 2358 C CA . GLY A 1 331 ? 2.888 2.541 25.796 1.00 29.70 331 GLY A CA 1
ATOM 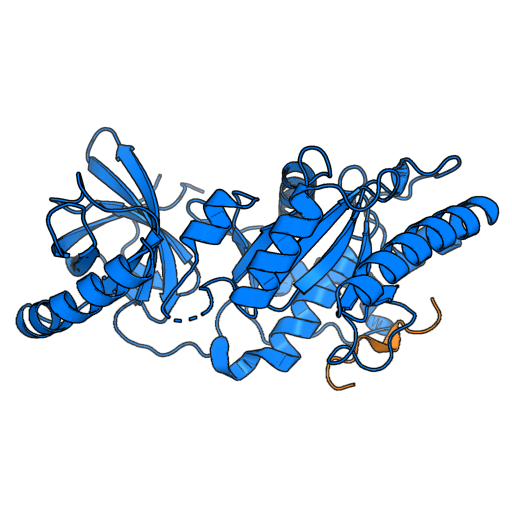2359 C C . GLY A 1 331 ? 3.239 1.217 26.416 1.00 31.36 331 GLY A C 1
ATOM 2360 O O . GLY A 1 331 ? 4.380 0.938 26.852 1.00 28.22 331 GLY A O 1
ATOM 2361 N N . SER A 1 332 ? 2.204 0.392 26.612 1.00 30.16 332 SER A N 1
ATOM 2362 C CA . SER A 1 332 ? 2.464 -0.874 27.311 1.00 28.68 332 SER A CA 1
ATOM 2363 C C . SER A 1 332 ? 3.359 -1.757 26.538 1.00 30.14 332 SER A C 1
ATOM 2364 O O . SER A 1 332 ? 3.188 -1.867 25.364 1.00 27.06 332 SER A O 1
ATOM 2367 N N . PRO A 1 333 ? 4.254 -2.467 27.206 1.00 29.39 333 PRO A N 1
ATOM 2368 C CA . PRO A 1 333 ? 4.926 -3.585 26.566 1.00 31.83 333 PRO A CA 1
ATOM 2369 C C . PRO A 1 333 ? 3.941 -4.631 26.120 1.00 31.92 333 PRO A C 1
ATOM 2370 O O . PRO A 1 333 ? 2.863 -4.770 26.664 1.00 34.52 333 PRO A O 1
ATOM 2374 N N . ILE A 1 334 ? 4.362 -5.367 25.094 1.00 26.69 334 ILE A N 1
ATOM 2375 C CA . ILE A 1 334 ? 3.675 -6.574 24.671 1.00 30.02 334 ILE A CA 1
ATOM 2376 C C . ILE A 1 334 ? 4.642 -7.696 24.458 1.00 32.94 334 ILE A C 1
ATOM 2377 O O . ILE A 1 334 ? 5.685 -7.543 23.821 1.00 29.63 334 ILE A O 1
ATOM 2382 N N . TYR A 1 335 ? 4.367 -8.864 25.084 1.00 30.05 335 TYR A N 1
ATOM 2383 C CA . TYR A 1 335 ? 5.282 -9.995 25.101 1.00 28.82 335 TYR A CA 1
ATOM 2384 C C . TYR A 1 335 ? 4.521 -11.204 24.664 1.00 35.73 335 TYR A C 1
ATOM 2385 O O . TYR A 1 335 ? 3.511 -11.539 25.268 1.00 29.73 335 TYR A O 1
ATOM 2394 N N . ALA A 1 336 ? 4.903 -11.831 23.554 1.00 31.50 336 ALA A N 1
ATOM 2395 C CA . ALA A 1 336 ? 4.432 -13.115 23.263 1.00 28.06 336 ALA A CA 1
ATOM 2396 C C . ALA A 1 336 ? 5.022 -14.205 24.224 1.00 29.58 336 ALA A C 1
ATOM 2397 O O . ALA A 1 336 ? 6.054 -14.079 24.832 1.00 31.20 336 ALA A O 1
ATOM 2399 N N . ALA A 1 337 ? 4.299 -15.320 24.261 1.00 36.58 337 ALA A N 1
ATOM 2400 C CA . ALA A 1 337 ? 4.589 -16.419 25.214 1.00 38.34 337 ALA A CA 1
ATOM 2401 C C . ALA A 1 337 ? 4.376 -17.745 24.547 1.00 31.13 337 ALA A C 1
ATOM 2402 O O . ALA A 1 337 ? 3.368 -17.891 23.890 1.00 31.61 337 ALA A O 1
ATOM 2404 N N . GLU A 1 338 ? 5.261 -18.753 24.724 1.00 38.47 338 GLU A N 1
ATOM 2405 C CA . GLU A 1 338 ? 5.066 -20.061 24.072 1.00 42.66 338 GLU A CA 1
ATOM 2406 C C . GLU A 1 338 ? 3.942 -20.890 24.764 1.00 46.05 338 GLU A C 1
ATOM 2407 O O . GLU A 1 338 ? 3.321 -21.670 24.141 1.00 44.13 338 GLU A O 1
ATOM 2413 N N . SER A 1 339 ? 3.684 -20.623 26.039 1.00 41.73 339 SER A N 1
ATOM 2414 C CA . SER A 1 339 ? 2.667 -21.366 26.804 1.00 38.59 339 SER A CA 1
ATOM 2415 C C . SER A 1 339 ? 1.942 -20.531 27.804 1.00 37.33 339 SER A C 1
ATOM 2416 O O . SER A 1 339 ? 2.425 -19.469 28.200 1.00 32.85 339 SER A O 1
ATOM 2419 N N . GLU A 1 340 ? 0.822 -21.075 28.300 1.00 40.65 340 GLU A N 1
ATOM 2420 C CA . GLU A 1 340 ? 0.060 -20.372 29.348 1.00 39.86 340 GLU A CA 1
ATOM 2421 C C . GLU A 1 340 ? 0.909 -20.200 30.590 1.00 41.08 340 GLU A C 1
ATOM 2422 O O . GLU A 1 340 ? 0.865 -19.166 31.190 1.00 36.42 340 GLU A O 1
ATOM 2428 N N . GLU A 1 341 ? 1.811 -21.135 30.886 1.00 39.30 341 GLU A N 1
ATOM 2429 C CA . GLU A 1 341 ? 2.556 -21.032 32.083 1.00 43.30 341 GLU A CA 1
ATOM 2430 C C . GLU A 1 341 ? 3.659 -19.933 31.943 1.00 42.22 341 GLU A C 1
ATOM 2431 O O . GLU A 1 341 ? 3.962 -19.171 32.913 1.00 44.25 341 GLU A O 1
ATOM 2437 N N . GLU A 1 342 ? 4.261 -19.840 30.770 1.00 40.72 342 GLU A N 1
ATOM 2438 C CA . GLU A 1 342 ? 5.258 -18.736 30.628 1.00 42.57 342 GLU A CA 1
ATOM 2439 C C . GLU A 1 342 ? 4.545 -17.334 30.624 1.00 32.22 342 GLU A C 1
ATOM 2440 O O . GLU A 1 342 ? 5.076 -16.336 31.065 1.00 37.68 342 GLU A O 1
ATOM 2446 N N . ALA A 1 343 ? 3.310 -17.322 30.140 1.00 35.93 343 ALA A N 1
ATOM 2447 C CA . ALA A 1 343 ? 2.464 -16.097 30.172 1.00 32.61 343 ALA A CA 1
ATOM 2448 C C . ALA A 1 343 ? 2.233 -15.649 31.544 1.00 35.39 343 ALA A C 1
ATOM 2449 O O . ALA A 1 343 ? 2.430 -14.499 31.913 1.00 33.25 343 ALA A O 1
ATOM 2451 N N . ARG A 1 344 ? 1.923 -16.604 32.436 1.00 36.67 344 ARG A N 1
ATOM 2452 C CA . ARG A 1 344 ? 1.670 -16.214 33.784 1.00 35.83 344 ARG A CA 1
ATOM 2453 C C . ARG A 1 344 ? 2.852 -15.620 34.455 1.00 37.39 344 ARG A C 1
ATOM 2454 O O . ARG A 1 344 ? 2.754 -14.599 35.210 1.00 43.10 344 ARG A O 1
ATOM 2462 N N . LYS A 1 345 ? 4.003 -16.220 34.156 1.00 43.87 345 LYS A N 1
ATOM 2463 C CA . LYS A 1 345 ? 5.246 -15.691 34.688 1.00 44.24 345 LYS A CA 1
ATOM 2464 C C . LYS A 1 345 ? 5.563 -14.260 34.172 1.00 52.07 345 LYS A C 1
ATOM 2465 O O . LYS A 1 345 ? 6.174 -13.538 34.887 1.00 51.80 345 LYS A O 1
ATOM 2471 N N . LEU A 1 346 ? 5.099 -13.861 32.977 1.00 39.15 346 LEU A N 1
ATOM 2472 C CA . LEU A 1 346 ? 5.287 -12.526 32.443 1.00 39.92 346 LEU A CA 1
ATOM 2473 C C . LEU A 1 346 ? 4.422 -11.445 33.054 1.00 47.28 346 LEU A C 1
ATOM 2474 O O . LEU A 1 346 ? 4.722 -10.257 32.889 1.00 46.79 346 LEU A O 1
ATOM 2479 N N . MET A 1 347 ? 3.339 -11.807 33.750 1.00 38.16 347 MET A N 1
ATOM 2480 C CA . MET A 1 347 ? 2.360 -10.862 34.091 1.00 31.68 347 MET A CA 1
ATOM 2481 C C . MET A 1 347 ? 2.992 -9.976 35.138 1.00 33.55 347 MET A C 1
ATOM 2482 O O . MET A 1 347 ? 2.713 -8.743 35.169 1.00 34.61 347 MET A O 1
ATOM 2487 N N . GLU A 1 348 ? 3.827 -10.522 36.015 1.00 37.27 348 GLU A N 1
ATOM 2488 C CA . GLU A 1 348 ? 4.396 -9.555 37.073 1.00 46.01 348 GLU A CA 1
ATOM 2489 C C . GLU A 1 348 ? 5.343 -8.507 36.396 1.00 40.95 348 GLU A C 1
ATOM 2490 O O . GLU A 1 348 ? 5.323 -7.351 36.754 1.00 41.93 348 GLU A O 1
ATOM 2496 N N . ALA A 1 349 ? 6.105 -8.929 35.397 1.00 39.30 349 ALA A N 1
ATOM 2497 C CA . ALA A 1 349 ? 7.065 -7.990 34.713 1.00 45.32 349 ALA A CA 1
ATOM 2498 C C . ALA A 1 349 ? 6.296 -6.882 34.026 1.00 42.74 349 ALA A C 1
ATOM 2499 O O . ALA A 1 349 ? 6.538 -5.694 34.172 1.00 39.82 349 ALA A O 1
ATOM 2501 N N . VAL A 1 350 ? 5.232 -7.277 33.333 1.00 38.59 350 VAL A N 1
ATOM 2502 C CA . VAL A 1 350 ? 4.423 -6.318 32.699 1.00 36.61 350 VAL A CA 1
ATOM 2503 C C . VAL A 1 350 ? 3.835 -5.338 33.630 1.00 45.83 350 VAL A C 1
ATOM 2504 O O . VAL A 1 350 ? 3.878 -4.090 33.336 1.00 37.73 350 VAL A O 1
ATOM 2508 N N . GLN A 1 351 ? 3.311 -5.813 34.779 1.00 37.32 351 GLN A N 1
ATOM 2509 C CA . GLN A 1 351 ? 2.787 -4.805 35.710 1.00 36.69 351 GLN A CA 1
ATOM 2510 C C . GLN A 1 351 ? 3.893 -3.850 36.249 1.00 31.79 351 GLN A C 1
ATOM 2511 O O . GLN A 1 351 ? 3.602 -2.703 36.471 1.00 43.45 351 GLN A O 1
ATOM 2517 N N . ARG A 1 352 ? 5.038 -4.391 36.590 1.00 38.58 352 ARG A N 1
ATOM 2518 C CA . ARG A 1 352 ? 6.193 -3.610 37.068 1.00 45.07 352 ARG A CA 1
ATOM 2519 C C . ARG A 1 352 ? 6.586 -2.511 35.999 1.00 48.26 352 ARG A C 1
ATOM 2520 O O . ARG A 1 352 ? 6.806 -1.317 36.306 1.00 46.18 352 ARG A O 1
ATOM 2528 N N . GLU A 1 353 ? 6.567 -2.918 34.732 1.00 40.59 353 GLU A N 1
ATOM 2529 C CA . GLU A 1 353 ? 6.816 -1.942 33.604 1.00 36.74 353 GLU A CA 1
ATOM 2530 C C . GLU A 1 353 ? 5.835 -0.893 33.491 1.00 41.27 353 GLU A C 1
ATOM 2531 O O . GLU A 1 353 ? 6.184 0.272 33.371 1.00 43.97 353 GLU A O 1
ATOM 2537 N N . ILE A 1 354 ? 4.550 -1.239 33.541 1.00 36.96 354 ILE A N 1
ATOM 2538 C CA . ILE A 1 354 ? 3.525 -0.309 33.515 1.00 38.99 354 ILE A CA 1
ATOM 2539 C C . ILE A 1 354 ? 3.627 0.728 34.674 1.00 50.26 354 ILE A C 1
ATOM 2540 O O . ILE A 1 354 ? 3.313 1.912 34.503 1.00 44.39 354 ILE A O 1
ATOM 2545 N N . GLU A 1 355 ? 4.054 0.262 35.833 1.00 56.22 355 GLU A N 1
ATOM 2546 C CA . GLU A 1 355 ? 4.183 1.155 36.990 1.00 64.37 355 GLU A CA 1
ATOM 2547 C C . GLU A 1 355 ? 5.310 2.146 36.736 1.00 55.72 355 GLU A C 1
ATOM 2548 O O . GLU A 1 355 ? 5.086 3.355 36.935 1.00 55.32 355 GLU A O 1
ATOM 2554 N N . GLU A 1 356 ? 6.475 1.679 36.279 1.00 50.94 356 GLU A N 1
ATOM 2555 C CA . GLU A 1 356 ? 7.557 2.653 35.986 1.00 56.72 356 GLU A CA 1
ATOM 2556 C C . GLU A 1 356 ? 7.174 3.693 34.893 1.00 60.07 356 GLU A C 1
ATOM 2557 O O . GLU A 1 356 ? 7.652 4.818 34.893 1.00 60.98 356 GLU A O 1
ATOM 2563 N N . LEU A 1 357 ? 6.197 3.376 34.070 1.00 55.98 357 LEU A N 1
ATOM 2564 C CA . LEU A 1 357 ? 5.792 4.268 32.997 1.00 57.03 357 LEU A CA 1
ATOM 2565 C C . LEU A 1 357 ? 4.752 5.275 33.426 1.00 58.96 357 LEU A C 1
ATOM 2566 O O . LEU A 1 357 ? 4.564 6.236 32.688 1.00 56.13 357 LEU A O 1
ATOM 2571 N N . ARG A 1 358 ? 4.035 5.058 34.534 1.00 52.81 358 ARG A N 1
ATOM 2572 C CA . ARG A 1 358 ? 3.052 6.086 35.084 1.00 69.44 358 ARG A CA 1
ATOM 2573 C C . ARG A 1 358 ? 3.667 7.335 35.786 1.00 65.89 358 ARG A C 1
ATOM 2574 O O . ARG A 1 358 ? 4.889 7.566 35.775 1.00 64.93 358 ARG A O 1
ATOM 2582 N N . ASP B 2 11 ? 37.229 7.123 12.439 1.00 57.10 101 ASP B N 1
ATOM 2583 C CA . ASP B 2 11 ? 35.803 7.117 12.011 1.00 50.02 101 ASP B CA 1
ATOM 2584 C C . ASP B 2 11 ? 35.397 5.826 11.329 1.00 43.86 101 ASP B C 1
ATOM 2585 O O . ASP B 2 11 ? 35.356 5.653 10.107 1.00 35.66 101 ASP B O 1
ATOM 2590 N N . LEU B 2 12 ? 34.854 4.908 12.108 1.00 41.95 102 LEU B N 1
ATOM 2591 C CA . LEU B 2 12 ? 34.380 3.690 11.486 1.00 37.61 102 LEU B CA 1
ATOM 2592 C C . LEU B 2 12 ? 33.154 3.774 10.561 1.00 36.84 102 LEU B C 1
ATOM 2593 O O . LEU B 2 12 ? 32.973 2.934 9.713 1.00 38.76 102 LEU B O 1
ATOM 2598 N N . SER B 2 13 ? 32.374 4.832 10.661 1.00 36.80 103 SER B N 1
ATOM 2599 C CA . SER B 2 13 ? 31.203 4.944 9.770 1.00 37.78 103 SER B CA 1
ATOM 2600 C C . SER B 2 13 ? 31.585 5.286 8.398 1.00 36.73 103 SER B C 1
ATOM 2601 O O . SER B 2 13 ? 30.830 5.015 7.474 1.00 39.73 103 SER B O 1
ATOM 2604 N N . GLY B 2 14 ? 32.734 5.947 8.262 1.00 37.17 104 GLY B N 1
ATOM 2605 C CA . GLY B 2 14 ? 33.146 6.409 6.911 1.00 36.11 104 GLY B CA 1
ATOM 2606 C C . GLY B 2 14 ? 32.439 7.722 6.487 1.00 43.18 104 GLY B C 1
ATOM 2607 O O . GLY B 2 14 ? 32.775 8.305 5.440 1.00 33.49 104 GLY B O 1
ATOM 2608 N N . LEU B 2 15 ? 31.561 8.285 7.333 1.00 30.99 105 LEU B N 1
ATOM 2609 C CA . LEU B 2 15 ? 30.823 9.510 6.943 1.00 31.65 105 LEU B CA 1
ATOM 2610 C C . LEU B 2 15 ? 31.703 10.754 6.974 1.00 33.94 105 LEU B C 1
ATOM 2611 O O . LEU B 2 15 ? 31.366 11.744 6.270 1.00 34.29 105 LEU B O 1
ATOM 2616 N N . SER B 2 16 ? 32.868 10.730 7.657 1.00 30.19 106 SER B N 1
ATOM 2617 C CA . SER B 2 16 ? 33.804 11.799 7.621 1.00 30.63 106 SER B CA 1
ATOM 2618 C C . SER B 2 16 ? 34.510 11.929 6.257 1.00 30.00 106 SER B C 1
ATOM 2619 O O . SER B 2 16 ? 35.211 12.931 6.012 1.00 32.35 106 SER B O 1
ATOM 2622 N N . GLY B 2 17 ? 34.234 11.070 5.367 1.00 28.72 107 GLY B N 1
ATOM 2623 C CA . GLY B 2 17 ? 34.410 11.341 3.925 1.00 32.84 107 GLY B CA 1
ATOM 2624 C C . GLY B 2 17 ? 33.755 12.638 3.413 1.00 39.71 107 GLY B C 1
ATOM 2625 O O . GLY B 2 17 ? 34.135 13.134 2.350 1.00 34.20 107 GLY B O 1
ATOM 2626 N N . MET B 2 18 ? 32.820 13.210 4.205 1.00 33.87 108 MET B N 1
ATOM 2627 C CA . MET B 2 18 ? 32.097 14.465 3.854 1.00 37.10 108 MET B CA 1
ATOM 2628 C C . MET B 2 18 ? 32.738 15.705 4.405 1.00 30.66 108 MET B C 1
ATOM 2629 O O . MET B 2 18 ? 32.346 16.860 4.159 1.00 27.50 108 MET B O 1
ATOM 2634 N N . PHE B 2 19 ? 33.851 15.533 5.121 1.00 27.06 109 PHE B N 1
ATOM 2635 C CA . PHE B 2 19 ? 34.371 16.530 5.900 1.00 27.08 109 PHE B CA 1
ATOM 2636 C C . PHE B 2 19 ? 34.950 17.637 4.858 1.00 32.15 109 PHE B C 1
ATOM 2637 O O . PHE B 2 19 ? 35.690 17.242 4.058 1.00 35.46 109 PHE B O 1
ATOM 2645 N N . GLY B 2 20 ? 34.638 18.918 4.980 1.00 28.93 110 GLY B N 1
ATOM 2646 C CA . GLY B 2 20 ? 35.133 19.923 4.154 1.00 32.60 110 GLY B CA 1
ATOM 2647 C C . GLY B 2 20 ? 34.131 20.474 3.160 1.00 31.15 110 GLY B C 1
ATOM 2648 O O . GLY B 2 20 ? 34.360 21.595 2.673 1.00 34.27 110 GLY B O 1
ATOM 2649 N N . PHE B 2 21 ? 33.069 19.749 2.905 1.00 34.06 111 PHE B N 1
ATOM 2650 C CA . PHE B 2 21 ? 31.987 20.220 2.019 1.00 35.03 111 PHE B CA 1
ATOM 2651 C C . PHE B 2 21 ? 31.004 21.310 2.593 1.00 49.96 111 PHE B C 1
ATOM 2652 O O . PHE B 2 21 ? 29.973 21.768 1.905 1.00 45.04 111 PHE B O 1
#

Sequence (342 aa):
LRQPIVVVLGHVDHGKTTLLDKIRRTAVAAKGITQHIGASIVPADVIEKIAEPLKKVIPVKLVIPGLLFIDTPGHELFSNLRRRGSVADFAILVVDIMEGFKPQTYEALELLKERRVPFLIAANKIDRIPGWKPNPDAPFIETIRRQDPKVREILEQRVYEIVGKMYEAGLPAELFTRIKDFRRKIAIVPVSARTGEGIPELLAVLAGLTQTYLKERLRYAEGPAKGVVLEVKEMQGFGTVVDAVIYDGVLKKEDIIVVGGREGPIVTRVRALLMPAPFVQVDRVYAAAGVRIAAPGLDDVIAGSPIYAAESEEEARKLMEAVQREIEELRDLSGLSGMFGF

Secondary structure (DSSP, 8-state):
----EEEEEE-TTSSHHHHHHHHHHHHHHT---EEETTEEEEEHHHHHHHTGGGTTTS-----S-EEEEESS-SHHHHHTTB---BS-SEEEEEEETTT---HHHHHHHHHHHHHT--EEEEEE-GGGSTT----TT--HHHHHHTS-HHHHHHHHHHHHHHHHHHHHTT--EEEGGG-S-TTTSEEEEE--TTT-TTHHHHHHHHHHHHHHH-HHHH----SB-EEEEEEEEEETTTEEEEEEEEEESEEETT-EEEEEETTEEEEEE--EEEE----EEESEEESSEEEEEE-TT-TTBPTT-EEEEESSHHHHHHHHHHHHHHHHHH-/-TT-GGGGTT-

Foldseek 3Di:
DEAAEEAEEEDPPLQRLLLVVLLQVQQVVQVHWDFFVQKIWGALVSLCSLLVVCVVPDPSHFPYGTHIYRNDHYDLLQLLQPFPLGLHQEYEYGGALVPGHDPRSVVVVVSCVVSVRHYAYEHEPLVVQPQQDDDFQAEQVVRVVPTDVVSVVSSVVSQVVNQVVQVVVVAHAHDQVPDDDCVRHHHYFYAYSVRNYNVSVVSSVVRVVCRPPPVVQQDADADWWKKTFADWDQDPPQGIKTKIFTAYHKYFQQWWKWKAFPVFIDIWGFHFKATDDCSDTDGMDGPGGTIITRIPDCVGGDRSFMMTTDPDPVVNVVCRVVRVVGVVVSD/DVVCPCVPPPD

B-factor: mean 40.42, std 15.21, range [19.18, 123.61]

CATH classification: 3.40.50.300 (+1 more: 2.40.30.10)

Organism: Aeropyrum pernix (strain ATCC 700893 / DSM 11879 / JCM 9820 / NBRC 100138 / K1) (NCBI:txid272557)

Radius of gyration: 20.61 Å; Cα contacts (8 Å, |Δi|>4): 814; chains: 2; bounding box: 51×56×44 Å